Protein AF-A0A6A4IVX1-F1 (afdb_monomer_lite)

InterPro domains:
  IPR002049 Laminin-type EGF domain [PF00053] (118-158)
  IPR002049 Laminin-type EGF domain [PF00053] (163-203)
  IPR002049 Laminin-type EGF domain [PS01248] (136-165)
  IPR002049 Laminin-type EGF domain [PS50027] (118-162)
  IPR002049 Laminin-type EGF domain [PS50027] (163-207)
  IPR002049 Laminin-type EGF domain [SM00180] (118-160)
  IPR002049 Laminin-type EGF domain [SM00180] (163-205)
  IPR002049 Laminin-type EGF domain [cd00055] (118-159)
  IPR002049 Laminin-type EGF domain [cd00055] (163-203)
  IPR002172 Low-density lipoprotein (LDL) receptor class A repeat [PS50068] (228-271)
  IPR036055 LDL receptor-like superfamily [G3DSA:4.10.400.10] (234-273)
  IPR036055 LDL receptor-like superfamily [SSF57424] (237-270)
  IPR050440 Laminin/Netrin Extracellular Matrix [PTHR10574] (160-257)

Foldseek 3Di:
DVVVVVVVVVLVVVLPPDPDPPDDPDPVVNVVVVVVVVVVSVVVVVVVVVVVVVVVVVVVVVVVVVVVVVVVVVVVVVVVVVVVLQVVLQCVLVVDDDPDRDCPPPPPNPPSPPPLPAQADPLFAPHSDADPVNAGHGDPQFDDRRSQAGDFQFEDPPVGHGQLADPLFAPDSGADNVSAGHGDPQFDDSRSPGGDPQFDDPPVGHHDPPPPPPDDDDDDDDDDPVVVLVPCPPDFQWAFDPDDPGDTHTPVPLPPPDQPDPVSPRPDDDDDD

Structure (mmCIF, N/CA/C/O backbone):
data_AF-A0A6A4IVX1-F1
#
_entry.id   AF-A0A6A4IVX1-F1
#
loop_
_atom_site.group_PDB
_atom_site.id
_atom_site.type_symbol
_atom_site.label_atom_id
_atom_site.label_alt_id
_atom_site.label_comp_id
_atom_site.label_asym_id
_atom_site.label_entity_id
_atom_site.label_seq_id
_atom_site.pdbx_PDB_ins_code
_atom_site.Cartn_x
_atom_site.Cartn_y
_atom_site.Cartn_z
_atom_site.occupancy
_atom_site.B_iso_or_equiv
_atom_site.auth_seq_id
_atom_site.auth_comp_id
_atom_site.auth_asym_id
_atom_site.auth_atom_id
_atom_site.pdbx_PDB_model_num
ATOM 1 N N . MET A 1 1 ? -13.847 32.939 26.144 1.00 51.59 1 MET A N 1
ATOM 2 C CA . MET A 1 1 ? -13.829 34.319 26.689 1.00 51.59 1 MET A CA 1
ATOM 3 C C . MET A 1 1 ? -15.214 34.841 27.067 1.00 51.59 1 MET A C 1
ATOM 5 O O . MET A 1 1 ? -15.342 35.411 28.141 1.00 51.59 1 MET A O 1
ATOM 9 N N . THR A 1 2 ? -16.252 34.637 26.250 1.00 60.97 2 THR A N 1
ATOM 10 C CA . THR A 1 2 ? -17.624 35.120 26.524 1.00 60.97 2 THR A CA 1
ATOM 11 C C . THR A 1 2 ? -18.248 34.476 27.765 1.00 60.97 2 THR A C 1
ATOM 13 O O . THR A 1 2 ? -18.794 35.179 28.604 1.00 60.97 2 THR A O 1
ATOM 16 N N . PHE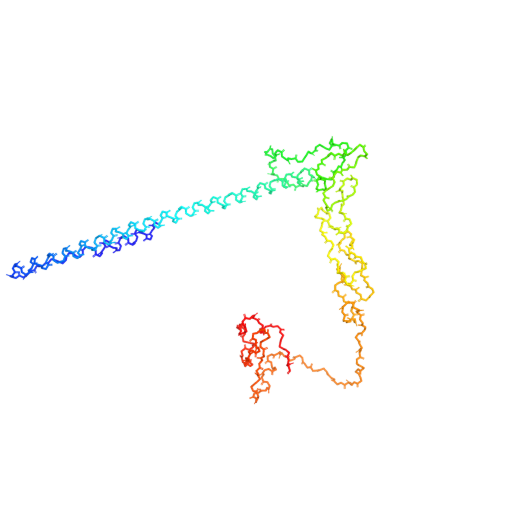 A 1 3 ? -18.055 33.165 27.940 1.00 55.78 3 PHE A N 1
ATOM 17 C CA . PHE A 1 3 ? -18.620 32.393 29.054 1.00 55.78 3 PHE A CA 1
ATOM 18 C C . PHE A 1 3 ? -18.075 32.815 30.429 1.00 55.78 3 PHE A C 1
ATOM 20 O O . PHE A 1 3 ? -18.836 32.950 31.379 1.00 55.78 3 PHE A O 1
ATOM 27 N N . LEU A 1 4 ? -16.768 33.098 30.527 1.00 55.75 4 LEU A N 1
ATOM 28 C CA . LEU A 1 4 ? -16.157 33.583 31.770 1.00 55.75 4 LEU A CA 1
ATOM 29 C C . LEU A 1 4 ? -16.623 34.989 32.127 1.00 55.75 4 LEU A C 1
ATOM 31 O O . LEU A 1 4 ? -16.898 35.228 33.295 1.00 55.75 4 LEU A O 1
ATOM 35 N N . ARG A 1 5 ? -16.748 35.892 31.142 1.00 61.34 5 ARG A N 1
ATOM 36 C CA . ARG A 1 5 ? -17.313 37.235 31.362 1.00 61.34 5 ARG A CA 1
ATOM 37 C C . ARG A 1 5 ? -18.759 37.158 31.844 1.00 61.34 5 ARG A C 1
ATOM 39 O O . ARG A 1 5 ? -19.137 37.905 32.736 1.00 61.34 5 ARG A O 1
ATOM 46 N N . GLN A 1 6 ? -19.537 36.228 31.292 1.00 65.88 6 GLN A N 1
ATOM 47 C CA . GLN A 1 6 ? -20.913 35.987 31.717 1.00 65.88 6 GLN A CA 1
ATOM 48 C C . GLN A 1 6 ? -20.958 35.456 33.156 1.00 65.88 6 GLN A C 1
ATOM 50 O O . GLN A 1 6 ? -21.636 36.044 33.991 1.00 65.88 6 GLN A O 1
ATOM 55 N N . ALA A 1 7 ? -20.150 34.443 33.481 1.00 57.44 7 ALA A N 1
ATOM 56 C CA . ALA A 1 7 ? -20.066 33.884 34.829 1.00 57.44 7 ALA A CA 1
ATOM 57 C C . ALA A 1 7 ? -19.583 34.907 35.876 1.00 57.44 7 ALA A C 1
ATOM 59 O O . ALA A 1 7 ? -20.185 35.007 36.939 1.00 57.44 7 ALA A O 1
ATOM 60 N N . THR A 1 8 ? -18.558 35.717 35.572 1.00 58.88 8 THR A N 1
ATOM 61 C CA . THR A 1 8 ? -18.104 36.795 36.479 1.00 58.88 8 THR A CA 1
ATOM 62 C C . THR A 1 8 ? -19.177 37.863 36.666 1.00 58.88 8 THR A C 1
ATOM 64 O O . THR A 1 8 ? -19.459 38.226 37.802 1.00 58.88 8 THR A O 1
ATOM 67 N N . SER A 1 9 ? -19.858 38.286 35.594 1.00 64.00 9 SER A N 1
ATOM 68 C CA . SER A 1 9 ? -20.948 39.268 35.697 1.00 64.00 9 SER A CA 1
ATOM 69 C C . SER A 1 9 ? -22.138 38.769 36.527 1.00 64.00 9 SER A C 1
ATOM 71 O O . SER A 1 9 ? -22.714 39.530 37.302 1.00 64.00 9 SER A O 1
ATOM 73 N N . SER A 1 10 ? -22.481 37.480 36.422 1.00 60.84 10 SER A N 1
ATOM 74 C CA . SER A 1 10 ? -23.541 36.868 37.228 1.00 60.84 10 SER A CA 1
ATOM 75 C C . SER A 1 10 ? -23.139 36.753 38.699 1.00 60.84 10 SER A C 1
ATOM 77 O O . SER A 1 10 ? -23.965 36.981 39.577 1.00 60.84 10 SER A O 1
ATOM 79 N N . ILE A 1 11 ? -21.868 36.465 38.986 1.00 59.94 11 ILE A N 1
ATOM 80 C CA . ILE A 1 11 ? -21.351 36.399 40.357 1.00 59.94 11 ILE A CA 1
ATOM 81 C C . ILE A 1 11 ? -21.283 37.796 41.002 1.00 59.94 11 ILE A C 1
ATOM 83 O O . ILE A 1 11 ? -21.653 37.946 42.164 1.00 59.94 11 ILE A O 1
ATOM 87 N N . ASP A 1 12 ? -20.883 38.836 40.268 1.00 58.69 12 ASP A N 1
ATOM 88 C CA . ASP A 1 12 ? -20.851 40.212 40.792 1.00 58.69 12 ASP A CA 1
ATOM 89 C C . ASP A 1 12 ? -22.256 40.760 41.105 1.00 58.69 12 ASP A C 1
ATOM 91 O O . ASP A 1 12 ? -22.428 41.541 42.046 1.00 58.69 12 ASP A O 1
ATOM 95 N N . SER A 1 13 ? -23.282 40.287 40.389 1.00 60.00 13 SER A N 1
ATOM 96 C CA . SER A 1 13 ? -24.683 40.635 40.664 1.00 60.00 13 SER A CA 1
ATOM 97 C C . SER A 1 13 ? -25.235 40.035 41.967 1.00 60.00 13 SER A C 1
ATOM 99 O O . SER A 1 13 ? -26.171 40.579 42.543 1.00 60.00 13 SER A O 1
ATOM 101 N N . LEU A 1 14 ? -24.635 38.948 42.468 1.00 54.88 14 LEU A N 1
ATOM 102 C CA . LEU A 1 14 ? -25.004 38.317 43.744 1.00 54.88 14 LEU A CA 1
ATOM 103 C C . LEU A 1 14 ? -24.322 38.983 44.954 1.00 54.88 14 LEU A C 1
ATOM 105 O O . LEU A 1 14 ? -24.792 38.844 46.077 1.00 54.88 14 LEU A O 1
ATOM 109 N N . SER A 1 15 ? -23.230 39.723 44.732 1.00 52.75 15 SER A N 1
ATOM 110 C CA . SER A 1 15 ? -22.451 40.407 45.778 1.00 52.75 15 SER A CA 1
ATOM 111 C C . SER A 1 15 ? -22.994 41.796 46.147 1.00 52.75 15 SER A C 1
ATOM 113 O O . SER A 1 15 ? -22.500 42.403 47.093 1.00 52.75 15 SER A O 1
ATOM 115 N N . SER A 1 16 ? -23.954 42.336 45.390 1.00 52.97 16 SER A N 1
ATOM 116 C CA . SER A 1 16 ? -24.406 43.736 45.496 1.00 52.97 16 SER A CA 1
ATOM 117 C C . SER A 1 16 ? -25.631 43.946 46.400 1.00 52.97 16 SER A C 1
ATOM 119 O O . SER A 1 16 ? -26.053 45.081 46.616 1.00 52.97 16 SER A O 1
ATOM 121 N N . THR A 1 17 ? -26.193 42.883 46.976 1.00 55.00 17 THR A N 1
ATOM 122 C CA . THR A 1 17 ? -27.243 42.968 48.003 1.00 55.00 17 THR A CA 1
ATOM 123 C C . THR A 1 17 ? -26.636 43.195 49.390 1.00 55.00 17 THR A C 1
ATOM 125 O O . THR A 1 17 ? -26.508 42.266 50.182 1.00 55.00 17 THR A O 1
ATOM 128 N N . GLU A 1 18 ? -26.269 44.440 49.707 1.00 55.78 18 GLU A N 1
ATOM 129 C CA . GLU A 1 18 ? -26.028 44.862 51.095 1.00 55.78 18 GLU A CA 1
ATOM 130 C C . GLU A 1 18 ? -27.369 44.876 51.858 1.00 55.78 18 GLU A C 1
ATOM 132 O O . GLU A 1 18 ? -28.154 45.817 51.729 1.00 55.78 18 GLU A O 1
ATOM 137 N N . LEU A 1 19 ? -27.661 43.854 52.670 1.00 55.22 19 LEU A N 1
ATOM 138 C CA . LEU A 1 19 ? -28.720 43.959 53.680 1.00 55.22 19 LEU A CA 1
ATOM 139 C C . LEU A 1 19 ? -28.198 44.822 54.836 1.00 55.22 19 LEU A C 1
ATOM 141 O O . LEU A 1 19 ? -27.401 44.364 55.649 1.00 55.22 19 LEU A O 1
ATOM 145 N N . ARG A 1 20 ? -28.641 46.081 54.908 1.00 56.16 20 ARG A N 1
ATOM 146 C CA . ARG A 1 20 ? -28.354 46.978 56.037 1.00 56.16 20 ARG A CA 1
ATOM 147 C C . ARG A 1 20 ? -29.477 46.898 57.068 1.00 56.16 20 ARG A C 1
ATOM 149 O O . ARG A 1 20 ? -30.651 47.004 56.714 1.00 56.16 20 ARG A O 1
ATOM 156 N N . CYS A 1 21 ? -29.126 46.772 58.344 1.00 58.12 21 CYS A N 1
ATOM 157 C CA . CYS A 1 21 ? -30.076 46.771 59.454 1.00 58.12 21 CYS A CA 1
ATOM 158 C C . CYS A 1 21 ? -30.640 48.178 59.713 1.00 58.12 21 CYS A C 1
ATOM 160 O O . CYS A 1 21 ? -30.261 48.861 60.661 1.00 58.12 21 CYS A O 1
ATOM 162 N N . THR A 1 22 ? -31.559 48.655 58.877 1.00 55.31 22 THR A N 1
ATOM 163 C CA . THR A 1 22 ? -32.255 49.922 59.133 1.00 55.31 22 THR A CA 1
ATOM 164 C C . THR A 1 22 ? -33.504 49.669 59.973 1.00 55.31 22 THR A C 1
ATOM 166 O O . THR A 1 22 ? -34.578 49.449 59.418 1.00 55.31 22 THR A O 1
ATOM 169 N N . GLY A 1 23 ? -33.369 49.695 61.306 1.00 58.19 23 GLY A N 1
ATOM 170 C CA . GLY A 1 23 ? -34.527 49.846 62.204 1.00 58.19 23 GLY A CA 1
ATOM 171 C C . GLY A 1 23 ? -34.527 49.134 63.566 1.00 58.19 23 GLY A C 1
ATOM 172 O O . GLY A 1 23 ? -35.548 49.205 64.244 1.00 58.19 23 GLY A O 1
ATOM 173 N N . LEU A 1 24 ? -33.454 48.466 64.003 1.00 53.94 24 LEU A N 1
ATOM 174 C CA . LEU A 1 24 ? -33.426 47.792 65.314 1.00 53.94 24 LEU A CA 1
ATOM 175 C C . LEU A 1 24 ? -32.916 48.735 66.421 1.00 53.94 24 LEU A C 1
ATOM 177 O O . LEU A 1 24 ? -31.871 49.362 66.277 1.00 53.94 24 LEU A O 1
ATOM 181 N N . GLN A 1 25 ? -33.674 48.851 67.518 1.00 55.03 25 GLN A N 1
ATOM 182 C CA . GLN A 1 25 ? -33.386 49.737 68.662 1.00 55.03 25 GLN A CA 1
ATOM 183 C C . GLN A 1 25 ? -32.344 49.179 69.649 1.00 55.03 25 GLN A C 1
ATOM 185 O O . GLN A 1 25 ? -32.017 49.867 70.614 1.00 55.03 25 GLN A O 1
ATOM 190 N N . ASP A 1 26 ? -31.806 47.982 69.406 1.00 54.81 26 ASP A N 1
ATOM 191 C CA . ASP A 1 26 ? -30.801 47.352 70.264 1.00 54.81 26 ASP A CA 1
ATOM 192 C C . ASP A 1 26 ? -29.469 47.210 69.511 1.00 54.81 26 ASP A C 1
ATOM 194 O O . ASP A 1 26 ? -29.322 46.438 68.559 1.00 54.81 26 ASP A O 1
ATOM 198 N N . THR A 1 27 ? -28.507 48.056 69.872 1.00 58.22 27 THR A N 1
ATOM 199 C CA . THR A 1 27 ? -27.291 48.300 69.083 1.00 58.22 27 THR A CA 1
ATOM 200 C C . THR A 1 27 ? -26.251 47.195 69.237 1.00 58.22 27 THR A C 1
ATOM 202 O O . THR A 1 27 ? -25.416 47.019 68.354 1.00 58.22 27 THR A O 1
ATOM 205 N N . THR A 1 28 ? -26.304 46.413 70.315 1.00 60.50 28 THR A N 1
ATOM 206 C CA . THR A 1 28 ? -25.353 45.327 70.585 1.00 60.50 28 THR A CA 1
ATOM 207 C C . THR A 1 28 ? -25.619 44.079 69.744 1.00 60.50 28 THR A C 1
ATOM 209 O O . THR A 1 28 ? -24.695 43.576 69.107 1.00 60.50 28 THR A O 1
ATOM 212 N N . GLU A 1 29 ? -26.871 43.632 69.643 1.00 57.97 29 GLU A N 1
ATOM 213 C CA . GLU A 1 29 ? -27.252 42.435 68.872 1.00 57.97 29 GLU A CA 1
ATOM 214 C C . GLU A 1 29 ? -27.064 42.655 67.359 1.00 57.97 29 GLU A C 1
ATOM 216 O O . GLU A 1 29 ? -26.578 41.789 66.631 1.00 57.97 29 GLU A O 1
ATOM 221 N N . CYS A 1 30 ? -27.318 43.882 66.896 1.00 59.41 30 CYS A N 1
ATOM 222 C CA . CYS A 1 30 ? -27.087 44.289 65.514 1.00 59.41 30 CYS A CA 1
ATOM 223 C C . CYS A 1 30 ? -25.596 44.241 65.123 1.00 59.41 30 CYS A C 1
ATOM 225 O O . CYS A 1 30 ? -25.259 43.812 64.021 1.00 59.41 30 CYS A O 1
ATOM 227 N N . THR A 1 31 ? -24.689 44.617 66.035 1.00 64.31 31 THR A N 1
ATOM 228 C CA . THR A 1 31 ? -23.238 44.582 65.769 1.00 64.31 31 THR A CA 1
ATOM 229 C C . THR A 1 31 ? -22.671 43.163 65.710 1.00 64.31 31 THR A C 1
ATOM 231 O O . THR A 1 31 ? -21.698 42.920 64.995 1.00 64.31 31 THR A O 1
ATOM 234 N N . GLU A 1 32 ? -23.254 42.209 66.442 1.00 64.44 32 GLU A N 1
ATOM 235 C CA . GLU A 1 32 ? -22.856 40.798 66.370 1.00 64.44 32 GLU A CA 1
ATOM 236 C C . GLU A 1 32 ? -23.341 40.143 65.073 1.00 64.44 32 GLU A C 1
ATOM 238 O O . GLU A 1 32 ? -22.569 39.430 64.429 1.00 64.44 32 GLU A O 1
ATOM 243 N N . ILE A 1 33 ? -24.561 40.461 64.627 1.00 63.09 33 ILE A N 1
ATOM 244 C CA . ILE A 1 33 ? -25.100 40.012 63.335 1.00 63.09 33 ILE A CA 1
ATOM 245 C C . ILE A 1 33 ? -24.278 40.582 62.169 1.00 63.09 33 ILE A C 1
ATOM 247 O O . ILE A 1 33 ? -23.900 39.834 61.271 1.00 63.09 33 ILE A O 1
ATOM 251 N N . GLU A 1 34 ? -23.920 41.870 62.194 1.00 62.84 34 GLU A N 1
ATOM 252 C CA . GLU A 1 34 ? -23.048 42.472 61.171 1.00 62.84 34 GLU A CA 1
ATOM 253 C C . GLU A 1 34 ? -21.655 41.827 61.139 1.00 62.84 34 GLU A C 1
ATOM 255 O O . GLU A 1 34 ? -21.100 41.610 60.061 1.00 62.84 34 GLU A O 1
ATOM 260 N N . LYS A 1 35 ? -21.095 41.456 62.298 1.00 66.62 35 LYS A N 1
ATOM 261 C CA . LYS A 1 35 ? -19.823 40.722 62.361 1.00 66.62 35 LYS A CA 1
ATOM 262 C C . LYS A 1 35 ? -19.937 39.323 61.759 1.00 66.62 35 LYS A C 1
ATOM 264 O O . LYS A 1 35 ? -19.067 38.948 60.974 1.00 66.62 35 LYS A O 1
ATOM 269 N N . LEU A 1 36 ? -20.994 38.576 62.079 1.00 61.81 36 LEU A N 1
ATOM 270 C CA . LEU A 1 36 ? -21.237 37.248 61.506 1.00 61.81 36 LEU A CA 1
ATOM 271 C C . LEU A 1 36 ? -21.435 37.322 59.983 1.00 61.81 36 LEU A C 1
ATOM 273 O O . LEU A 1 36 ? -20.771 36.589 59.250 1.00 61.81 36 LEU A O 1
ATOM 277 N N . LEU A 1 37 ? -22.237 38.278 59.504 1.00 61.75 37 LEU A N 1
ATOM 278 C CA . LEU A 1 37 ? -22.444 38.529 58.074 1.00 61.75 37 LEU A CA 1
ATOM 279 C C . LEU A 1 37 ? -21.147 38.956 57.371 1.00 61.75 37 LEU A C 1
ATOM 281 O O . LEU A 1 37 ? -20.842 38.464 56.287 1.00 61.75 37 LEU A O 1
ATOM 285 N N . SER A 1 38 ? -20.328 39.813 57.992 1.00 63.47 38 SER A N 1
ATOM 286 C CA . SER A 1 38 ? -19.024 40.205 57.433 1.00 63.47 38 SER A CA 1
ATOM 287 C C . SER A 1 38 ? -18.057 39.018 57.308 1.00 63.47 38 SER A C 1
ATOM 289 O O . SER A 1 38 ? -17.293 38.934 56.342 1.00 63.47 38 SER A O 1
ATOM 291 N N . GLY A 1 39 ? -18.124 38.061 58.241 1.00 65.19 39 GLY A N 1
ATOM 292 C CA . GLY A 1 39 ? -17.350 36.821 58.198 1.00 65.19 39 GLY A CA 1
ATOM 293 C C . GLY A 1 39 ? -17.767 35.913 57.040 1.00 65.19 39 GLY A C 1
ATOM 294 O O . GLY A 1 39 ? -16.910 35.450 56.287 1.00 65.19 39 GLY A O 1
ATOM 295 N N . GLU A 1 40 ? -19.072 35.718 56.838 1.00 67.38 40 GLU A N 1
ATOM 296 C CA . GLU A 1 40 ? -19.612 34.940 55.713 1.00 67.38 40 GLU A CA 1
ATOM 297 C C . GLU A 1 40 ? -19.288 35.574 54.354 1.00 67.38 40 GLU A C 1
ATOM 299 O O . GLU A 1 40 ? -18.872 34.873 53.428 1.00 67.38 40 GLU A O 1
ATOM 304 N N . VAL A 1 41 ? -19.382 36.904 54.246 1.00 74.38 41 VAL A N 1
ATOM 305 C CA . VAL A 1 41 ? -19.003 37.657 53.038 1.00 74.38 41 VAL A CA 1
ATOM 306 C C . VAL A 1 41 ? -17.512 37.489 52.725 1.00 74.38 41 VAL A C 1
ATOM 308 O O . VAL A 1 41 ? -17.137 37.284 51.570 1.00 74.38 41 VAL A O 1
ATOM 311 N N . THR A 1 42 ? -16.647 37.490 53.743 1.00 73.94 42 THR A N 1
ATOM 312 C CA . THR A 1 42 ? -15.200 37.283 53.559 1.00 73.94 42 THR A CA 1
ATOM 313 C C . THR A 1 42 ? -14.893 35.867 53.058 1.00 73.94 42 THR A C 1
ATOM 315 O O . THR A 1 42 ? -14.096 35.693 52.134 1.00 73.94 42 THR A O 1
ATOM 318 N N . ILE A 1 43 ? -15.565 34.850 53.608 1.00 77.31 43 ILE A N 1
ATOM 319 C CA . ILE A 1 43 ? -15.437 33.457 53.152 1.00 77.31 43 ILE A CA 1
ATOM 320 C C . ILE A 1 43 ? -15.929 33.318 51.706 1.00 77.31 43 ILE A C 1
ATOM 322 O O . ILE A 1 43 ? -15.259 32.689 50.887 1.00 77.31 43 ILE A O 1
ATOM 326 N N . TYR A 1 44 ? -17.057 33.944 51.366 1.00 74.06 44 TYR A N 1
ATOM 327 C CA . TYR A 1 44 ? -17.586 33.959 50.004 1.00 74.06 44 TYR A CA 1
ATOM 328 C C . TYR A 1 44 ? -16.597 34.584 49.010 1.00 74.06 44 TYR A C 1
ATOM 330 O O . TYR A 1 44 ? -16.321 33.993 47.963 1.00 74.06 44 TYR A O 1
ATOM 338 N N . HIS A 1 45 ? -16.008 35.737 49.343 1.00 74.25 45 HIS A N 1
ATOM 339 C CA . HIS A 1 45 ? -14.994 36.371 48.500 1.00 74.25 45 HIS A CA 1
ATOM 340 C C . HIS A 1 45 ? -13.745 35.499 48.335 1.00 74.25 45 HIS A C 1
ATOM 342 O O . HIS A 1 45 ? -13.261 35.358 47.213 1.00 74.25 45 HIS A O 1
ATOM 348 N N . GLN A 1 46 ? -13.282 34.837 49.398 1.00 79.88 46 GLN A N 1
ATOM 349 C CA . GLN A 1 46 ? -12.139 33.925 49.321 1.00 79.88 46 GLN A CA 1
ATOM 350 C C . GLN A 1 46 ? -12.425 32.706 48.430 1.00 79.88 46 GLN A C 1
ATOM 352 O O . GLN A 1 46 ? -11.591 32.324 47.608 1.00 79.88 46 GLN A O 1
ATOM 357 N N . ILE A 1 47 ? -13.610 32.095 48.559 1.00 78.25 47 ILE A N 1
ATOM 358 C CA . ILE A 1 47 ? -14.038 30.976 47.705 1.00 78.25 47 ILE A CA 1
ATOM 359 C C . ILE A 1 47 ? -14.129 31.435 46.246 1.00 78.25 47 ILE A C 1
ATOM 361 O O . ILE A 1 47 ? -13.667 30.728 45.349 1.00 78.25 47 ILE A O 1
ATOM 365 N N . ARG A 1 48 ? -14.670 32.635 46.003 1.00 77.00 48 ARG A N 1
ATOM 366 C CA . ARG A 1 48 ? -14.774 33.235 44.669 1.00 77.00 48 ARG A CA 1
ATOM 367 C C . ARG A 1 48 ? -13.404 33.445 44.030 1.00 77.00 48 ARG A C 1
ATOM 369 O O . ARG A 1 48 ? -13.215 33.055 42.882 1.00 77.00 48 ARG A O 1
ATOM 376 N N . GLU A 1 49 ? -12.457 34.040 44.749 1.00 80.69 49 GLU A N 1
ATOM 377 C CA . GLU A 1 49 ? -11.099 34.267 44.242 1.00 80.69 49 GLU A CA 1
ATOM 378 C C . GLU A 1 49 ? -10.385 32.950 43.935 1.00 80.69 49 GLU A C 1
ATOM 380 O O . GLU A 1 49 ? -9.848 32.787 42.839 1.00 80.69 49 GLU A O 1
ATOM 385 N N . ASN A 1 50 ? -10.464 31.974 44.844 1.00 79.75 50 ASN A N 1
ATOM 386 C CA . ASN A 1 50 ? -9.880 30.650 44.635 1.00 79.75 50 ASN A CA 1
ATOM 387 C C . ASN A 1 50 ? -10.483 29.951 43.404 1.00 79.75 50 ASN A C 1
ATOM 389 O O . ASN A 1 50 ? -9.756 29.385 42.589 1.00 79.75 50 ASN A O 1
ATOM 393 N N . PHE A 1 51 ? -11.804 30.032 43.221 1.00 82.75 51 PHE A N 1
ATOM 394 C CA . PHE A 1 51 ? -12.483 29.450 42.064 1.00 82.75 51 PHE A CA 1
ATOM 395 C C . PHE A 1 51 ? -12.102 30.148 40.751 1.00 82.75 51 PHE A C 1
ATOM 397 O O . PHE A 1 51 ? -11.853 29.484 39.746 1.00 82.75 51 PHE A O 1
ATOM 404 N N . ILE A 1 52 ? -11.999 31.482 40.750 1.00 83.12 52 ILE A N 1
AT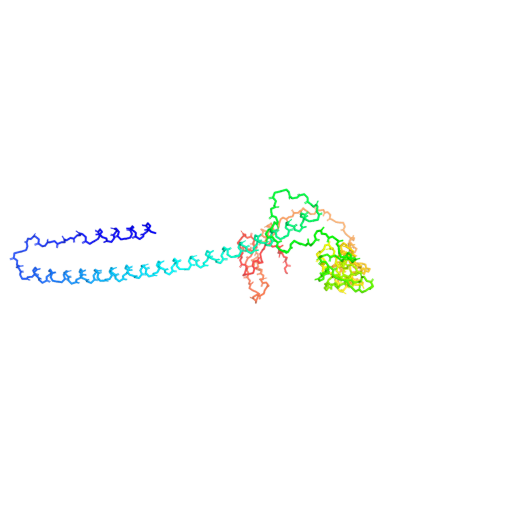OM 405 C CA . ILE A 1 52 ? -11.547 32.252 39.582 1.00 83.12 52 ILE A CA 1
ATOM 406 C C . ILE A 1 52 ? -10.112 31.866 39.201 1.00 83.12 52 ILE A C 1
ATOM 408 O O . ILE A 1 52 ? -9.832 31.664 38.018 1.00 83.12 52 ILE A O 1
ATOM 412 N N . LEU A 1 53 ? -9.213 31.723 40.178 1.00 81.12 53 LEU A N 1
ATOM 413 C CA . LEU A 1 53 ? -7.832 31.302 39.936 1.00 81.12 53 LEU A CA 1
ATOM 414 C C . LEU A 1 53 ? -7.761 29.895 39.328 1.00 81.12 53 LEU A C 1
ATOM 416 O O . LEU A 1 53 ? -7.033 29.690 38.353 1.00 81.12 53 LEU A O 1
ATOM 420 N N . GLU A 1 54 ? -8.562 28.951 39.825 1.00 90.12 54 GLU A N 1
ATOM 421 C CA . GLU A 1 54 ? -8.653 27.608 39.241 1.00 90.12 54 GLU A CA 1
ATOM 422 C C . GLU A 1 54 ? -9.214 27.630 37.812 1.00 90.12 54 GLU A C 1
ATOM 424 O O . GLU A 1 54 ? -8.683 26.958 36.926 1.00 90.12 54 GLU A O 1
ATOM 429 N N . LEU A 1 55 ? -10.220 28.462 37.527 1.00 82.00 55 LEU A N 1
ATOM 430 C CA . LEU A 1 55 ? -10.740 28.623 36.165 1.00 82.00 55 LEU A CA 1
ATOM 431 C C . LEU A 1 55 ? -9.696 29.206 35.204 1.00 82.00 55 LEU A C 1
ATOM 433 O O . LEU A 1 55 ? -9.586 28.746 34.064 1.00 82.00 55 LEU A O 1
ATOM 437 N N . ILE A 1 56 ? -8.902 30.184 35.647 1.00 87.81 56 ILE A N 1
ATOM 438 C CA . ILE A 1 56 ? -7.795 30.741 34.856 1.00 87.81 56 ILE A CA 1
ATOM 439 C C . ILE A 1 56 ? -6.736 29.662 34.589 1.00 87.81 56 ILE A C 1
ATOM 441 O O . ILE A 1 56 ? -6.273 29.521 33.453 1.00 87.81 56 ILE A O 1
ATOM 445 N N . ASN A 1 57 ? -6.388 28.863 35.601 1.00 87.69 57 ASN A N 1
ATOM 446 C CA . ASN A 1 57 ? -5.444 27.751 35.485 1.00 87.69 57 ASN A CA 1
ATOM 447 C C . ASN A 1 57 ? -5.929 26.691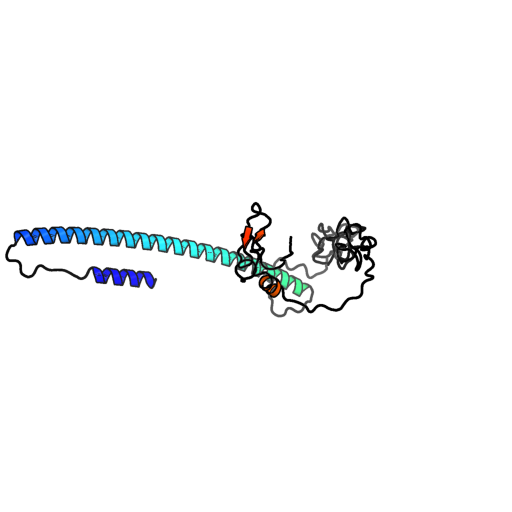 34.480 1.00 87.69 57 ASN A C 1
ATOM 449 O O . ASN A 1 57 ? -5.185 26.284 33.584 1.00 87.69 57 ASN A O 1
ATOM 453 N N . ILE A 1 58 ? -7.199 26.287 34.571 1.00 87.19 58 ILE A N 1
ATOM 454 C CA . ILE A 1 58 ? -7.828 25.357 33.624 1.00 87.19 58 ILE A CA 1
ATOM 455 C C . ILE A 1 58 ? -7.813 25.943 32.209 1.00 87.19 58 ILE A C 1
ATOM 457 O O . ILE A 1 58 ? -7.419 25.256 31.265 1.00 87.19 58 ILE A O 1
ATOM 461 N N . GLN A 1 59 ? -8.171 27.218 32.042 1.00 86.00 59 GLN A N 1
ATOM 462 C CA . GLN A 1 59 ? -8.188 27.851 30.724 1.00 86.00 59 GLN A CA 1
ATOM 463 C C . GLN A 1 59 ? -6.786 27.937 30.102 1.00 86.00 59 GLN A C 1
ATOM 465 O O . GLN A 1 59 ? -6.635 27.676 28.908 1.00 86.00 59 GLN A O 1
ATOM 470 N N . SER A 1 60 ? -5.756 28.226 30.901 1.00 91.31 60 SER A N 1
ATOM 471 C CA . SER A 1 60 ? -4.355 28.203 30.461 1.00 91.31 60 SER A CA 1
ATOM 472 C C . SER A 1 60 ? -3.933 26.809 29.976 1.00 91.31 60 SER A C 1
ATOM 474 O O . SER A 1 60 ? -3.342 26.661 28.901 1.00 91.31 60 SER A O 1
ATOM 476 N N . LYS A 1 61 ? -4.320 25.753 30.706 1.00 94.44 61 LYS A N 1
ATOM 477 C CA . LYS A 1 61 ? -4.072 24.361 30.295 1.00 94.44 61 LYS A CA 1
ATOM 478 C C . LYS A 1 61 ? -4.782 24.017 28.984 1.00 94.44 61 LYS A C 1
ATOM 480 O O . LYS A 1 61 ? -4.152 23.441 28.098 1.00 94.44 61 LYS A O 1
ATOM 485 N N . ILE A 1 62 ? -6.048 24.411 28.824 1.00 90.88 62 ILE A N 1
ATOM 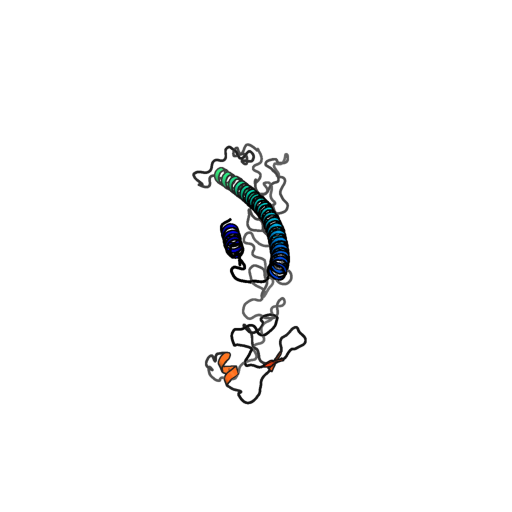486 C CA . ILE A 1 62 ? -6.812 24.215 27.579 1.00 90.88 62 ILE A CA 1
ATOM 487 C C . ILE A 1 62 ? -6.115 24.909 26.403 1.00 90.88 62 ILE A C 1
ATOM 489 O O . ILE A 1 62 ? -5.920 24.293 25.357 1.00 90.88 62 ILE A O 1
ATOM 493 N N . GLN A 1 63 ? -5.683 26.162 26.577 1.00 91.56 63 GLN A N 1
ATOM 494 C CA . GLN A 1 63 ? -4.963 26.906 25.538 1.00 91.56 63 GLN A CA 1
ATOM 495 C C . GLN A 1 63 ? -3.638 26.231 25.161 1.00 91.56 63 GLN A C 1
ATOM 497 O O . GLN A 1 63 ? -3.322 26.108 23.976 1.00 91.56 63 GLN A O 1
ATOM 502 N N . SER A 1 64 ? -2.888 25.730 26.147 1.00 92.69 64 SER A N 1
ATOM 503 C CA . SER A 1 64 ? -1.652 24.982 25.904 1.00 92.69 64 SER A CA 1
ATOM 504 C C . SER A 1 64 ? -1.904 23.721 25.074 1.00 92.69 64 SER A C 1
ATOM 506 O O . SER A 1 64 ? -1.213 23.493 24.078 1.00 92.69 64 SER A O 1
ATOM 508 N N . VAL A 1 65 ? -2.919 22.929 25.430 1.00 92.81 65 VAL A N 1
ATOM 509 C CA . VAL A 1 65 ? -3.283 21.711 24.692 1.00 92.81 65 VAL A CA 1
ATOM 510 C C . VAL A 1 65 ? -3.752 22.045 23.276 1.00 92.81 65 VAL A C 1
ATOM 512 O O . VAL A 1 65 ? -3.250 21.437 22.335 1.00 92.81 65 VAL A O 1
ATOM 515 N N . SER A 1 66 ? -4.620 23.049 23.106 1.00 91.06 66 SER A N 1
ATOM 516 C CA . SER A 1 66 ? -5.067 23.514 21.784 1.00 91.06 66 SER A CA 1
ATOM 517 C C . SER A 1 66 ? -3.876 23.850 20.888 1.00 91.06 66 SER A C 1
ATOM 519 O O . SER A 1 66 ? -3.760 23.314 19.793 1.00 91.06 66 SER A O 1
ATOM 521 N N . SER A 1 67 ? -2.914 24.626 21.401 1.00 92.06 67 SER A N 1
ATOM 522 C CA . SER A 1 67 ? -1.727 25.012 20.630 1.00 92.06 67 SER A CA 1
ATOM 523 C C . SER A 1 67 ? -0.856 23.821 20.209 1.00 92.06 67 SER A C 1
ATOM 525 O O . SER A 1 67 ? -0.250 23.838 19.139 1.00 92.06 67 SER A O 1
ATOM 527 N N . LYS A 1 68 ? -0.781 22.768 21.035 1.00 92.94 68 LYS A N 1
ATOM 528 C CA . LYS A 1 68 ? -0.053 21.536 20.697 1.00 92.94 68 LYS A CA 1
ATOM 529 C C . LYS A 1 68 ? -0.781 20.745 19.614 1.00 92.94 68 LYS A C 1
ATOM 531 O O . LYS A 1 68 ? -0.127 20.244 18.705 1.00 92.94 68 LYS A O 1
ATOM 536 N N . VAL A 1 69 ? -2.110 20.660 19.691 1.00 91.38 69 VAL A N 1
ATOM 537 C CA . VAL A 1 69 ? -2.942 20.015 18.666 1.00 91.38 69 VAL A CA 1
ATOM 538 C C . VAL A 1 69 ? -2.799 20.735 17.328 1.00 91.38 69 VAL A C 1
ATOM 540 O O . VAL A 1 69 ? -2.600 20.076 16.311 1.00 91.38 69 VAL A O 1
ATOM 543 N N . ASP A 1 70 ? -2.822 22.066 17.325 1.00 90.50 70 ASP A N 1
ATOM 544 C CA . ASP A 1 70 ? -2.666 22.856 16.102 1.00 90.50 70 ASP A CA 1
ATOM 545 C C . ASP A 1 70 ? -1.286 22.645 15.467 1.00 90.50 70 ASP A C 1
ATOM 547 O O . ASP A 1 70 ? -1.189 22.431 14.261 1.00 90.50 70 ASP A O 1
ATOM 551 N N . LYS A 1 71 ? -0.218 22.582 16.275 1.00 88.19 71 LYS A N 1
ATOM 552 C CA . LYS A 1 71 ? 1.135 22.252 15.790 1.00 88.19 71 LYS A CA 1
ATOM 553 C C . LYS A 1 71 ? 1.228 20.849 15.190 1.00 88.19 71 LYS A C 1
ATOM 555 O O . LYS A 1 71 ? 1.863 20.676 14.154 1.00 88.19 71 LYS A O 1
ATOM 560 N N . LEU A 1 72 ? 0.599 19.852 15.817 1.00 81.81 72 LEU A N 1
ATOM 561 C CA . LEU A 1 72 ? 0.571 18.480 15.296 1.00 81.81 72 LEU A CA 1
ATOM 562 C C . LEU A 1 72 ? -0.201 18.392 13.974 1.00 81.81 72 LEU A C 1
ATOM 564 O O . LEU A 1 72 ? 0.265 17.752 13.030 1.00 81.81 72 LEU A O 1
ATOM 568 N N . LYS A 1 73 ? -1.353 19.067 13.886 1.00 85.31 73 LYS A N 1
ATOM 569 C CA . LYS A 1 73 ? -2.136 19.162 12.647 1.00 85.31 73 LYS A CA 1
ATOM 570 C C . LYS A 1 73 ? -1.329 19.826 11.539 1.00 85.31 73 LYS A C 1
ATOM 572 O O . LYS A 1 73 ? -1.233 19.268 10.451 1.00 85.31 73 LYS A O 1
ATOM 577 N N . GLN A 1 74 ? -0.706 20.963 11.836 1.00 85.62 74 GLN A N 1
ATOM 578 C CA . GLN A 1 74 ? 0.070 21.725 10.866 1.00 85.62 74 GLN A CA 1
ATOM 579 C C . GLN A 1 74 ? 1.263 20.921 10.331 1.00 85.62 74 GLN A C 1
ATOM 581 O O . GLN A 1 74 ? 1.403 20.795 9.120 1.00 85.62 74 GLN A O 1
ATOM 586 N N . GLY A 1 75 ? 2.050 20.280 11.204 1.00 81.62 75 GLY A N 1
ATOM 587 C CA . GLY A 1 75 ? 3.181 19.451 10.767 1.00 81.62 75 GLY A CA 1
ATOM 588 C C . GLY A 1 75 ? 2.760 18.238 9.925 1.00 81.62 75 GLY A C 1
ATOM 589 O O . GLY A 1 75 ? 3.451 17.862 8.979 1.00 81.62 75 GLY A O 1
ATOM 590 N N . THR A 1 76 ? 1.595 17.648 10.217 1.00 83.19 76 THR A N 1
ATOM 591 C CA . THR A 1 76 ? 1.048 16.537 9.419 1.00 83.19 76 THR A CA 1
ATOM 592 C C . THR A 1 76 ? 0.606 17.014 8.034 1.00 83.19 76 THR A C 1
ATOM 594 O O . THR A 1 76 ? 0.949 16.390 7.032 1.00 83.19 76 THR A O 1
ATOM 597 N N . ILE A 1 77 ? -0.111 18.141 7.966 1.00 83.50 77 ILE A N 1
ATOM 598 C CA . ILE A 1 77 ? -0.570 18.748 6.708 1.00 83.50 77 ILE A CA 1
ATOM 599 C C . ILE A 1 77 ? 0.621 19.162 5.841 1.00 83.50 77 ILE A C 1
ATOM 601 O O . ILE A 1 77 ? 0.630 18.886 4.646 1.00 83.50 77 ILE A O 1
ATOM 605 N N . GLU A 1 78 ? 1.649 19.769 6.431 1.00 79.69 78 GLU A N 1
ATOM 606 C CA . GLU A 1 78 ? 2.878 20.140 5.725 1.00 79.69 78 GLU A CA 1
ATOM 607 C C . GLU A 1 78 ? 3.590 18.915 5.138 1.00 79.69 78 GLU A C 1
ATOM 609 O O . GLU A 1 78 ? 4.001 18.947 3.979 1.00 79.69 78 GLU A O 1
ATOM 614 N N . SER A 1 79 ? 3.673 17.811 5.888 1.00 76.50 79 SER A N 1
ATOM 615 C CA . SER A 1 79 ? 4.262 16.554 5.405 1.00 76.50 79 SER A CA 1
ATOM 616 C C . SER A 1 79 ? 3.478 15.949 4.232 1.00 76.50 79 SER A C 1
ATOM 618 O O . SER A 1 79 ? 4.067 15.525 3.232 1.00 76.50 79 SER A O 1
ATOM 620 N N . ILE A 1 80 ? 2.144 15.950 4.317 1.00 77.81 80 ILE A N 1
ATOM 621 C CA . ILE A 1 80 ? 1.266 15.469 3.241 1.00 77.81 80 ILE A CA 1
ATOM 622 C C . ILE A 1 80 ? 1.407 16.359 2.004 1.00 77.81 80 ILE A C 1
ATOM 624 O O . ILE A 1 80 ? 1.639 15.851 0.911 1.00 77.81 80 ILE A O 1
ATOM 628 N N . ASN A 1 81 ? 1.338 17.681 2.171 1.00 80.19 81 ASN A N 1
ATOM 629 C CA . ASN A 1 81 ? 1.473 18.636 1.073 1.00 80.19 81 ASN A CA 1
ATOM 630 C C . ASN A 1 81 ? 2.846 18.537 0.398 1.00 80.19 81 ASN A C 1
ATOM 632 O O . ASN A 1 81 ? 2.927 18.621 -0.826 1.00 80.19 81 ASN A O 1
ATOM 636 N N . ARG A 1 82 ? 3.915 18.298 1.171 1.00 79.88 82 ARG A N 1
ATOM 637 C CA . ARG A 1 82 ? 5.248 18.015 0.625 1.00 79.88 82 ARG A CA 1
ATOM 638 C C . ARG A 1 82 ? 5.243 16.749 -0.232 1.00 79.88 82 ARG A C 1
ATOM 640 O O . ARG A 1 82 ? 5.720 16.794 -1.359 1.00 79.88 82 ARG A O 1
ATOM 647 N N . SER A 1 83 ? 4.644 15.667 0.262 1.00 79.38 83 SER A N 1
ATOM 648 C CA . SER A 1 83 ? 4.561 14.389 -0.464 1.00 79.38 83 SER A CA 1
ATOM 649 C C . SER A 1 83 ? 3.739 14.514 -1.757 1.00 79.38 83 SER A C 1
ATOM 651 O O . SER A 1 83 ? 4.133 14.005 -2.803 1.00 79.38 83 SER A O 1
ATOM 653 N N . ILE A 1 84 ? 2.620 15.250 -1.715 1.00 83.50 84 ILE A N 1
ATOM 654 C CA . ILE A 1 84 ? 1.803 15.562 -2.898 1.00 83.50 84 ILE A CA 1
ATOM 655 C C . ILE A 1 84 ? 2.620 16.377 -3.903 1.00 83.50 84 ILE A C 1
ATOM 657 O O . ILE A 1 84 ? 2.609 16.056 -5.090 1.00 83.50 84 ILE A O 1
ATOM 661 N N . LYS A 1 85 ? 3.352 17.404 -3.453 1.00 81.00 85 LYS A N 1
ATOM 662 C CA . LYS A 1 85 ? 4.212 18.219 -4.320 1.00 81.00 85 LYS A CA 1
ATOM 663 C C . LYS A 1 85 ? 5.297 17.370 -4.990 1.00 81.00 85 LYS A C 1
ATOM 665 O O . LYS A 1 85 ? 5.466 17.475 -6.199 1.00 81.00 85 LYS A O 1
ATOM 670 N N . GLU A 1 86 ? 5.972 16.496 -4.244 1.00 77.38 86 GLU A N 1
ATOM 671 C CA . GLU A 1 86 ? 6.984 15.568 -4.775 1.00 77.38 86 GLU A CA 1
ATOM 672 C C . GLU A 1 86 ? 6.403 14.643 -5.856 1.00 77.38 86 GLU A C 1
ATOM 674 O O . GLU A 1 86 ? 6.947 14.561 -6.959 1.00 77.38 86 GLU A O 1
ATOM 679 N N . TYR A 1 87 ? 5.257 14.011 -5.584 1.00 79.88 87 TYR A N 1
ATOM 680 C CA . TYR A 1 87 ? 4.587 13.129 -6.544 1.00 79.88 87 TYR A CA 1
ATOM 681 C C . TYR A 1 87 ? 4.107 13.882 -7.791 1.00 79.88 87 TYR A C 1
ATOM 683 O O . TYR A 1 87 ? 4.292 13.430 -8.918 1.00 79.88 87 TYR A O 1
ATOM 691 N N . THR A 1 88 ? 3.538 15.073 -7.604 1.00 78.25 88 THR A N 1
ATOM 692 C CA . THR A 1 88 ? 3.017 15.889 -8.707 1.00 78.25 88 THR A CA 1
ATOM 693 C C . THR A 1 88 ? 4.144 16.409 -9.601 1.00 78.25 88 THR A C 1
ATOM 695 O O . THR A 1 88 ? 4.021 16.400 -10.825 1.00 78.25 88 THR A O 1
ATOM 698 N N . CYS A 1 89 ? 5.277 16.794 -9.010 1.00 77.00 89 CYS A N 1
ATOM 699 C CA . CYS A 1 89 ? 6.485 17.141 -9.751 1.00 77.00 89 CYS A CA 1
ATOM 700 C C . CYS A 1 89 ? 7.067 15.942 -10.512 1.00 77.00 89 CYS A C 1
ATOM 702 O O . CYS A 1 89 ? 7.486 16.109 -11.653 1.00 77.00 89 CYS A O 1
ATOM 704 N N . CYS A 1 90 ? 7.019 14.733 -9.941 1.00 75.44 90 CYS A N 1
ATOM 705 C CA . CYS A 1 90 ? 7.389 13.502 -10.644 1.00 75.44 90 CYS A CA 1
ATOM 706 C C . CYS A 1 90 ? 6.489 13.238 -11.867 1.00 75.44 90 CYS A C 1
ATOM 708 O O . CYS A 1 90 ? 6.992 12.964 -12.953 1.00 75.44 90 CYS A O 1
ATOM 710 N N . LEU A 1 91 ? 5.168 13.394 -11.742 1.00 76.94 91 LEU A N 1
ATOM 711 C CA . LEU A 1 91 ? 4.246 13.244 -12.877 1.00 76.94 91 LEU A CA 1
ATOM 712 C C . LEU A 1 91 ? 4.504 14.275 -13.987 1.00 76.94 91 LEU A C 1
ATOM 714 O O . LEU A 1 91 ? 4.473 13.923 -15.167 1.00 76.94 91 LEU A O 1
ATOM 718 N N . LYS A 1 92 ? 4.817 15.524 -13.619 1.00 73.62 92 LYS A N 1
ATOM 719 C CA . LYS A 1 92 ? 5.214 16.573 -14.570 1.00 73.62 92 LYS A CA 1
ATOM 720 C C . LYS A 1 92 ? 6.493 16.195 -15.329 1.00 73.62 92 LYS A C 1
ATOM 722 O O . LYS A 1 92 ? 6.552 16.372 -16.543 1.00 73.62 92 LYS A O 1
ATOM 727 N N . SER A 1 93 ? 7.481 15.615 -14.642 1.00 68.12 93 SER A N 1
ATOM 728 C CA . SER A 1 93 ? 8.707 15.066 -15.248 1.00 68.12 93 SER A CA 1
ATOM 729 C C . SER A 1 93 ? 8.444 13.930 -16.245 1.00 68.12 93 SER A C 1
ATOM 731 O O . SER A 1 93 ? 9.226 13.738 -17.170 1.00 68.12 93 SER A O 1
ATOM 733 N N . LEU A 1 94 ? 7.334 13.204 -16.094 1.00 74.56 94 LEU A N 1
ATOM 734 C CA . LEU A 1 94 ? 6.887 12.140 -17.000 1.00 74.56 94 LEU A CA 1
ATOM 735 C C . LEU A 1 94 ? 5.987 12.651 -18.146 1.00 74.56 94 LEU A C 1
ATOM 737 O O . LEU A 1 94 ? 5.370 11.853 -18.848 1.00 74.56 94 LEU A O 1
ATOM 741 N N . ASN A 1 95 ? 5.913 13.972 -18.351 1.00 69.62 95 ASN A N 1
ATOM 742 C CA . ASN A 1 95 ? 5.117 14.631 -19.392 1.00 69.62 95 ASN A CA 1
ATOM 743 C C . ASN A 1 95 ? 3.593 14.401 -19.272 1.00 69.62 95 ASN A C 1
ATOM 745 O O . ASN A 1 95 ? 2.860 14.524 -20.257 1.00 69.62 95 ASN A O 1
ATOM 749 N N . PHE A 1 96 ? 3.096 14.091 -18.068 1.00 71.38 96 PHE A N 1
ATOM 750 C CA . PHE A 1 96 ? 1.665 14.160 -17.773 1.00 71.38 96 PHE A CA 1
ATOM 751 C C . PHE A 1 96 ? 1.260 15.625 -17.545 1.00 71.38 96 PHE A C 1
ATOM 753 O O . PHE A 1 96 ? 1.914 16.349 -16.793 1.00 71.38 96 PHE A O 1
ATOM 760 N N . ALA A 1 97 ? 0.185 16.070 -18.202 1.00 55.38 97 ALA A N 1
ATOM 761 C CA . ALA A 1 97 ? -0.273 17.459 -18.178 1.00 55.38 97 ALA A CA 1
ATOM 762 C C . ALA A 1 97 ? -0.854 17.843 -16.806 1.00 55.38 97 ALA A C 1
ATOM 764 O O . ALA A 1 97 ? -2.033 17.622 -16.526 1.00 55.38 97 ALA A O 1
ATOM 765 N N . ILE A 1 98 ? -0.008 18.416 -15.950 1.00 66.62 98 ILE A N 1
ATOM 766 C CA . ILE A 1 98 ? -0.406 19.078 -14.707 1.00 66.62 98 ILE A CA 1
ATOM 767 C C . ILE A 1 98 ? 0.104 20.514 -14.793 1.00 66.62 98 ILE A C 1
ATOM 769 O O . ILE A 1 98 ? 1.240 20.819 -14.418 1.00 66.62 98 ILE A O 1
ATOM 773 N N . ASP A 1 99 ? -0.726 21.382 -15.362 1.00 62.22 99 ASP A N 1
ATOM 774 C CA . ASP A 1 99 ? -0.414 22.800 -15.491 1.00 62.22 99 ASP A CA 1
ATOM 775 C C . ASP A 1 99 ? -0.539 23.488 -14.114 1.00 62.22 99 ASP A C 1
ATOM 777 O O . ASP A 1 99 ? -1.429 23.169 -13.327 1.00 62.22 99 ASP A O 1
ATOM 781 N N . ASP A 1 100 ? 0.399 24.398 -13.821 1.00 67.25 100 ASP A N 1
ATOM 782 C CA . ASP A 1 100 ? 0.499 25.281 -12.636 1.00 67.25 100 ASP A CA 1
ATOM 783 C C . ASP A 1 100 ? 1.232 24.819 -11.352 1.00 67.25 100 ASP A C 1
ATOM 785 O O . ASP A 1 100 ? 1.223 25.559 -10.366 1.00 67.25 100 ASP A O 1
ATOM 789 N N . ILE A 1 101 ? 1.972 23.697 -11.328 1.00 74.00 101 ILE A N 1
ATOM 790 C CA . ILE A 1 101 ? 2.837 23.370 -10.165 1.00 74.00 101 ILE A CA 1
ATOM 791 C C . ILE A 1 101 ? 4.307 23.809 -10.341 1.00 74.00 101 ILE A C 1
ATOM 793 O O . ILE A 1 101 ? 4.970 23.458 -11.327 1.00 74.00 101 ILE A O 1
ATOM 797 N N . ASP A 1 102 ? 4.815 24.578 -9.366 1.00 75.06 102 ASP A N 1
ATOM 798 C CA . ASP A 1 102 ? 6.215 25.020 -9.259 1.00 75.06 102 ASP A CA 1
ATOM 799 C C . ASP A 1 102 ? 7.070 23.979 -8.515 1.00 75.06 102 ASP A C 1
ATOM 801 O O . ASP A 1 102 ? 6.909 23.741 -7.311 1.00 75.06 102 ASP A O 1
ATOM 805 N N . CYS A 1 103 ? 8.000 23.371 -9.250 1.00 75.19 103 CYS A N 1
ATOM 806 C CA . CYS A 1 103 ? 8.883 22.305 -8.780 1.00 75.19 103 CYS A CA 1
ATOM 807 C C . CYS A 1 103 ? 10.300 22.782 -8.436 1.00 75.19 103 CYS A C 1
ATOM 809 O O . CYS A 1 103 ? 11.131 21.956 -8.071 1.00 75.19 103 CYS A O 1
ATOM 811 N N . ASN A 1 104 ? 10.584 24.087 -8.511 1.00 71.75 104 ASN A N 1
ATOM 812 C CA . ASN A 1 104 ? 11.944 24.623 -8.361 1.00 71.75 104 ASN A CA 1
ATOM 813 C C . ASN A 1 104 ? 12.568 24.386 -6.970 1.00 71.75 104 ASN A C 1
ATOM 815 O O . ASN A 1 104 ? 13.787 24.365 -6.840 1.00 71.75 104 ASN A O 1
ATOM 819 N N . ASP A 1 105 ? 11.744 24.198 -5.937 1.00 70.06 105 ASP A N 1
ATOM 820 C CA . ASP A 1 105 ? 12.170 23.973 -4.542 1.00 70.06 105 ASP A CA 1
ATOM 821 C C . ASP A 1 105 ? 12.214 22.478 -4.151 1.00 70.06 105 ASP A C 1
ATOM 823 O O . ASP A 1 105 ? 12.469 22.116 -3.005 1.00 70.06 105 ASP A O 1
ATOM 827 N N . VAL A 1 106 ? 11.939 21.571 -5.095 1.00 66.88 106 VAL A N 1
ATOM 828 C CA . VAL A 1 106 ? 12.066 20.126 -4.874 1.00 66.88 106 VAL A CA 1
ATOM 829 C C . VAL A 1 106 ? 13.457 19.707 -5.356 1.00 66.88 106 VAL A C 1
ATOM 831 O O . VAL A 1 106 ? 13.691 19.492 -6.536 1.00 66.88 106 VAL A O 1
ATOM 834 N N . THR A 1 107 ? 14.417 19.571 -4.441 1.00 57.47 107 THR A N 1
ATOM 835 C CA . THR A 1 107 ? 15.793 19.123 -4.761 1.00 57.47 107 THR A CA 1
ATOM 836 C C . THR A 1 107 ? 15.886 17.636 -5.132 1.00 57.47 107 THR A C 1
ATOM 838 O O . THR A 1 107 ? 16.945 17.158 -5.527 1.00 57.47 107 THR A O 1
ATOM 841 N N . SER A 1 108 ? 14.763 16.920 -5.029 1.00 51.31 108 SER A N 1
ATOM 842 C CA . SER A 1 108 ? 14.546 15.529 -5.435 1.00 51.31 108 SER A CA 1
ATOM 843 C C . SER A 1 108 ? 13.678 15.438 -6.700 1.00 51.31 108 SER A C 1
ATOM 845 O O . SER A 1 108 ? 12.918 14.481 -6.870 1.00 51.31 108 SER A O 1
ATOM 847 N N . VAL A 1 109 ? 13.719 16.436 -7.589 1.00 48.12 109 VAL A N 1
ATOM 848 C CA . VAL A 1 109 ? 13.192 16.225 -8.942 1.00 48.12 109 VAL A CA 1
ATOM 849 C C . VAL A 1 109 ? 14.039 15.110 -9.546 1.00 48.12 109 VAL A C 1
ATOM 851 O O . VAL A 1 109 ? 15.240 15.287 -9.754 1.00 48.12 109 VAL A O 1
ATOM 854 N N . TYR A 1 110 ? 13.422 13.935 -9.722 1.00 49.94 110 TYR A N 1
ATOM 855 C CA . TYR A 1 110 ? 14.005 12.814 -10.452 1.00 49.94 110 TYR A CA 1
ATOM 856 C C . TYR A 1 110 ? 14.670 13.380 -11.705 1.00 49.94 110 TYR A C 1
ATOM 858 O O . TYR A 1 110 ? 13.996 14.141 -12.407 1.00 49.94 110 TYR A O 1
ATOM 866 N N . PRO A 1 111 ? 15.957 13.085 -11.958 1.00 49.19 111 PRO A N 1
ATOM 867 C CA . PRO A 1 111 ? 16.669 13.655 -13.089 1.00 49.19 111 PRO A CA 1
ATOM 868 C C . PRO A 1 111 ? 15.835 13.460 -14.357 1.00 49.19 111 PRO A C 1
ATOM 870 O O . PRO A 1 111 ? 15.625 12.338 -14.808 1.00 49.19 111 PRO A O 1
ATOM 873 N N . THR A 1 112 ? 15.301 14.560 -14.886 1.00 46.62 112 THR A N 1
ATOM 874 C CA . THR A 1 112 ? 14.578 14.604 -16.165 1.00 46.62 112 THR A CA 1
ATOM 875 C C . THR A 1 112 ? 15.527 14.539 -17.352 1.00 46.62 112 THR A C 1
ATOM 877 O O . THR A 1 112 ? 15.077 14.526 -18.492 1.00 46.62 112 THR A O 1
ATOM 880 N N . GLU A 1 113 ? 16.832 14.475 -17.100 1.00 48.53 113 GLU A N 1
ATOM 881 C CA . GLU A 1 113 ? 17.803 14.093 -18.109 1.00 48.53 113 GLU A CA 1
ATOM 882 C C . GLU A 1 113 ? 18.148 12.625 -17.895 1.00 48.53 113 GLU A C 1
ATOM 884 O O . GLU A 1 113 ? 18.785 12.230 -16.916 1.00 48.53 113 GLU A O 1
ATOM 889 N N . LEU A 1 114 ? 17.636 11.821 -18.822 1.00 48.44 114 LEU A N 1
ATOM 890 C CA . LEU A 1 114 ? 17.936 10.415 -19.032 1.00 48.44 114 LEU A CA 1
ATOM 891 C C . LEU A 1 114 ? 19.398 10.264 -19.500 1.00 48.44 114 LEU A C 1
ATOM 893 O O . LEU A 1 114 ? 19.653 9.758 -20.583 1.00 48.44 114 LEU A O 1
ATOM 897 N N . ASP A 1 115 ? 20.346 10.722 -18.686 1.00 47.62 115 ASP A N 1
ATOM 898 C CA . ASP A 1 115 ? 21.790 10.617 -18.927 1.00 47.62 115 ASP A CA 1
ATOM 899 C C . ASP A 1 115 ? 22.432 9.587 -17.981 1.00 47.62 115 ASP A C 1
ATOM 901 O O . ASP A 1 115 ? 23.621 9.636 -17.665 1.00 47.62 115 ASP A O 1
ATOM 905 N N . SER A 1 116 ? 21.655 8.601 -17.524 1.00 52.06 116 SER A N 1
ATOM 906 C CA . SER A 1 116 ? 22.234 7.319 -17.143 1.00 52.06 116 SER A CA 1
ATOM 907 C C . SER A 1 116 ? 22.149 6.396 -18.350 1.00 52.06 116 SER A C 1
ATOM 909 O O . SER A 1 116 ? 21.067 6.028 -18.795 1.00 52.06 116 SER A O 1
ATOM 911 N N . GLU A 1 117 ? 23.312 5.974 -18.844 1.00 63.12 117 GLU A N 1
ATOM 912 C CA . GLU A 1 117 ? 23.523 4.960 -19.896 1.00 63.12 117 GLU A CA 1
ATOM 913 C C . GLU A 1 117 ? 22.676 3.676 -19.692 1.00 63.12 117 GLU A C 1
ATOM 915 O O . GLU A 1 117 ? 22.464 2.884 -20.609 1.00 63.12 117 GLU A O 1
ATOM 920 N N . CYS A 1 118 ? 22.139 3.502 -18.482 1.00 74.19 118 CYS A N 1
ATOM 921 C CA . CYS A 1 118 ? 21.178 2.493 -18.087 1.00 74.19 118 CYS A CA 1
ATOM 922 C C . CYS A 1 118 ? 19.821 3.116 -17.766 1.00 74.19 118 CYS A C 1
ATOM 924 O O . CYS A 1 118 ? 19.666 3.807 -16.761 1.00 74.19 118 CYS A O 1
ATOM 926 N N . GLY A 1 119 ? 18.821 2.849 -18.604 1.00 83.00 119 GLY A N 1
ATOM 927 C CA . GLY A 1 119 ? 17.432 3.273 -18.403 1.00 83.00 119 GLY A CA 1
ATOM 928 C C . GLY A 1 119 ? 16.720 2.506 -17.283 1.00 83.00 119 GLY A C 1
ATOM 929 O O . GLY A 1 119 ? 15.721 1.846 -17.545 1.00 83.00 119 GLY A O 1
ATOM 930 N N . CYS A 1 120 ? 17.255 2.531 -16.060 1.00 87.06 120 CYS A N 1
ATOM 931 C CA . CYS A 1 120 ? 16.632 1.905 -14.895 1.00 87.06 120 CYS A CA 1
ATOM 932 C C . CYS A 1 120 ? 15.281 2.562 -14.574 1.00 87.06 120 CYS A C 1
ATOM 934 O O . CYS A 1 120 ? 15.195 3.788 -14.510 1.00 87.06 120 CYS A O 1
ATOM 936 N N . ASP A 1 121 ? 14.253 1.756 -14.309 1.00 85.00 121 ASP A N 1
ATOM 937 C CA . ASP A 1 121 ? 12.937 2.219 -13.875 1.00 85.00 121 ASP A CA 1
ATOM 938 C C . ASP A 1 121 ? 13.060 2.930 -12.511 1.00 85.00 121 ASP A C 1
ATOM 940 O O . ASP A 1 121 ? 13.454 2.295 -11.525 1.00 85.00 121 ASP A O 1
ATOM 944 N N . PRO A 1 122 ? 12.711 4.226 -12.415 1.00 79.75 122 PRO A N 1
ATOM 945 C CA . PRO A 1 122 ? 12.861 5.006 -11.188 1.00 79.75 122 PRO A CA 1
ATOM 946 C C . PRO A 1 122 ? 11.950 4.545 -10.039 1.00 79.75 122 PRO A C 1
ATOM 948 O O . PRO A 1 122 ? 12.235 4.847 -8.876 1.00 79.75 122 PRO A O 1
ATOM 951 N N . LEU A 1 123 ? 10.857 3.837 -10.338 1.00 84.62 123 LEU A N 1
ATOM 952 C CA . LEU A 1 123 ? 9.937 3.268 -9.351 1.00 84.62 123 LEU A CA 1
ATOM 953 C C . LEU A 1 123 ? 10.388 1.869 -8.920 1.00 84.62 123 LEU A C 1
ATOM 955 O O . LEU A 1 123 ? 10.249 1.510 -7.748 1.00 84.62 123 LEU A O 1
ATOM 959 N N . GLY A 1 124 ? 10.967 1.100 -9.845 1.00 85.44 124 GLY A N 1
ATOM 960 C CA . GLY A 1 124 ? 11.389 -0.277 -9.604 1.00 85.44 124 GLY A CA 1
ATOM 961 C C . GLY A 1 124 ? 12.812 -0.451 -9.070 1.00 85.44 124 GLY A C 1
ATOM 962 O O . GLY A 1 124 ? 13.108 -1.475 -8.446 1.00 85.44 124 GLY A O 1
ATOM 963 N N . SER A 1 125 ? 13.705 0.521 -9.265 1.00 90.00 125 SER A N 1
ATOM 964 C CA . SER A 1 125 ? 15.109 0.439 -8.849 1.00 90.00 125 SER A CA 1
ATOM 965 C C . SER A 1 125 ? 15.417 1.233 -7.567 1.00 90.00 125 SER A C 1
ATOM 967 O O . SER A 1 125 ? 14.634 2.054 -7.077 1.00 90.00 125 SER A O 1
ATOM 969 N N . TYR A 1 126 ? 16.587 0.974 -6.978 1.00 85.75 126 TYR A N 1
ATOM 970 C CA . TYR A 1 126 ? 17.144 1.794 -5.893 1.00 85.75 126 TYR A CA 1
ATOM 971 C C . TYR A 1 126 ? 17.776 3.107 -6.384 1.00 85.75 126 TYR A C 1
ATOM 973 O O . TYR A 1 126 ? 18.124 3.957 -5.566 1.00 85.75 126 TYR A O 1
ATOM 981 N N . GLY A 1 127 ? 17.933 3.278 -7.696 1.00 81.19 127 GLY A N 1
ATOM 982 C CA . GLY A 1 127 ? 18.542 4.454 -8.302 1.00 81.19 127 GLY A CA 1
ATOM 983 C C . GLY A 1 127 ? 18.831 4.269 -9.796 1.00 81.19 127 GLY A C 1
ATOM 984 O O . GLY A 1 127 ? 18.622 3.185 -10.343 1.00 81.19 127 GLY A O 1
ATOM 985 N N . PRO A 1 128 ? 19.342 5.313 -10.463 1.00 78.75 128 PRO A N 1
ATOM 986 C CA . PRO A 1 128 ? 19.602 5.304 -11.905 1.00 78.75 128 PRO A CA 1
ATOM 987 C C . PRO A 1 128 ? 20.901 4.571 -12.292 1.00 78.75 128 PRO A C 1
ATOM 989 O O . PRO A 1 128 ? 21.268 4.525 -13.462 1.00 78.75 128 PRO A O 1
ATOM 992 N N . THR A 1 129 ? 21.645 4.031 -11.322 1.00 83.12 129 THR A N 1
ATOM 993 C CA . THR A 1 129 ? 22.911 3.342 -11.576 1.00 83.12 129 THR A CA 1
ATOM 994 C C . THR A 1 129 ? 22.696 1.868 -11.898 1.00 83.12 129 THR A C 1
ATOM 996 O O . THR A 1 129 ? 21.811 1.195 -11.365 1.00 83.12 129 THR A O 1
ATOM 999 N N . CYS A 1 130 ? 23.568 1.346 -12.748 1.00 87.62 130 CYS A N 1
ATOM 1000 C CA . CYS A 1 130 ? 23.582 -0.043 -13.165 1.00 87.62 130 CYS A CA 1
ATOM 1001 C C . CYS A 1 130 ? 24.991 -0.623 -13.063 1.00 87.62 130 CYS A C 1
ATOM 1003 O O . CYS A 1 130 ? 25.997 0.077 -12.943 1.00 87.62 130 CYS A O 1
ATOM 1005 N N . THR A 1 131 ? 25.037 -1.940 -13.121 1.00 88.88 131 THR A N 1
ATOM 1006 C CA . THR A 1 131 ? 26.251 -2.736 -13.298 1.00 88.88 131 THR A CA 1
ATOM 1007 C C . THR A 1 131 ? 26.822 -2.579 -14.714 1.00 88.88 131 THR A C 1
ATOM 1009 O O . THR A 1 131 ? 26.164 -2.047 -15.605 1.00 88.88 131 THR A O 1
ATOM 1012 N N . ALA A 1 132 ? 28.052 -3.053 -14.945 1.00 85.94 132 ALA A N 1
ATOM 1013 C CA . ALA A 1 132 ? 28.727 -2.939 -16.246 1.00 85.94 132 ALA A CA 1
ATOM 1014 C C . ALA A 1 132 ? 27.987 -3.653 -17.398 1.00 85.94 132 ALA A C 1
ATOM 1016 O O . ALA A 1 132 ? 28.147 -3.293 -18.559 1.00 85.94 132 ALA A O 1
ATOM 1017 N N . ASP A 1 133 ? 27.167 -4.657 -17.089 1.00 87.00 133 ASP A N 1
ATOM 1018 C CA . ASP A 1 133 ? 26.276 -5.348 -18.026 1.00 87.00 133 ASP A CA 1
ATOM 1019 C C . ASP A 1 133 ? 24.953 -4.601 -18.272 1.00 87.00 133 ASP A C 1
ATOM 1021 O O . ASP A 1 133 ? 24.141 -5.013 -19.106 1.00 87.00 133 ASP A O 1
ATOM 1025 N N . GLY A 1 134 ? 24.738 -3.481 -17.583 1.00 86.31 134 GLY A N 1
ATOM 1026 C CA . GLY A 1 134 ? 23.559 -2.634 -17.672 1.00 86.31 134 GLY A CA 1
ATOM 1027 C C . GLY A 1 134 ? 22.383 -3.098 -16.815 1.00 86.31 134 GLY A C 1
ATOM 1028 O O . GLY A 1 134 ? 21.258 -2.684 -17.080 1.00 86.31 134 GLY A O 1
ATOM 1029 N N . SER A 1 135 ? 22.607 -3.982 -15.837 1.00 91.25 135 SER A N 1
ATOM 1030 C CA . SER A 1 135 ? 21.562 -4.450 -14.918 1.00 91.25 135 SER A CA 1
ATOM 1031 C C . SER A 1 135 ? 21.430 -3.520 -13.713 1.00 91.25 135 SER A 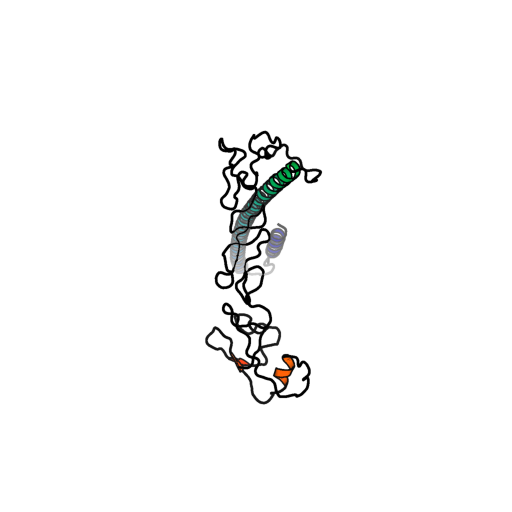C 1
ATOM 1033 O O . SER A 1 135 ? 22.420 -3.179 -13.058 1.00 91.25 135 SER A O 1
ATOM 1035 N N . CYS A 1 136 ? 20.201 -3.124 -13.418 1.00 92.69 136 CYS A N 1
ATOM 1036 C CA . CYS A 1 136 ? 19.844 -2.213 -12.342 1.00 92.69 136 CYS A CA 1
ATOM 1037 C C . CYS A 1 136 ? 19.616 -2.963 -11.023 1.00 92.69 136 CYS A C 1
ATOM 1039 O O . CYS A 1 136 ? 19.197 -4.121 -10.999 1.00 92.69 136 CYS A O 1
ATOM 1041 N N . SER A 1 137 ? 19.862 -2.287 -9.901 1.00 93.75 137 SER A N 1
ATOM 1042 C CA . SER A 1 137 ? 19.565 -2.833 -8.572 1.00 93.75 137 SER A CA 1
ATOM 1043 C C . SER A 1 137 ? 18.078 -2.666 -8.254 1.00 93.75 137 SER A C 1
ATOM 1045 O O . SER A 1 137 ? 17.648 -1.573 -7.878 1.00 93.75 137 SER A O 1
ATOM 1047 N N . CYS A 1 138 ? 17.298 -3.739 -8.402 1.00 94.75 138 CYS A N 1
ATOM 1048 C CA . CYS A 1 138 ? 15.844 -3.715 -8.216 1.00 94.75 138 CYS A CA 1
ATOM 1049 C C . CYS A 1 138 ? 15.410 -3.780 -6.753 1.00 94.75 138 CYS A C 1
ATOM 1051 O O . CYS A 1 138 ? 16.024 -4.455 -5.924 1.00 94.75 138 CYS A O 1
ATOM 1053 N N . ARG A 1 139 ? 14.299 -3.104 -6.453 1.00 94.44 139 ARG A N 1
ATOM 1054 C CA . ARG A 1 139 ? 13.564 -3.235 -5.193 1.00 94.44 139 ARG A CA 1
ATOM 1055 C C . ARG A 1 139 ? 12.934 -4.633 -5.083 1.00 94.44 139 ARG A C 1
ATOM 1057 O O . ARG A 1 139 ? 12.727 -5.287 -6.101 1.00 94.44 139 ARG A O 1
ATOM 1064 N N . PRO A 1 140 ? 12.558 -5.096 -3.874 1.00 95.19 140 PRO A N 1
ATOM 1065 C CA . PRO A 1 140 ? 12.163 -6.492 -3.650 1.00 95.19 140 PRO A CA 1
ATOM 1066 C C . PRO A 1 140 ? 10.999 -7.017 -4.509 1.00 95.19 140 PRO A C 1
ATOM 1068 O O . PRO A 1 140 ? 10.959 -8.213 -4.793 1.00 95.19 140 PRO A O 1
ATOM 1071 N N . GLN A 1 141 ? 10.067 -6.142 -4.902 1.00 95.81 141 GLN A N 1
ATOM 1072 C CA . GLN A 1 141 ? 8.849 -6.479 -5.656 1.00 95.81 141 GLN A CA 1
ATOM 1073 C C . GLN A 1 141 ? 9.018 -6.367 -7.179 1.00 95.81 141 GLN A C 1
ATOM 1075 O O . GLN A 1 141 ? 8.080 -6.651 -7.918 1.00 95.81 141 GLN A O 1
ATOM 1080 N N . PHE A 1 142 ? 10.196 -5.960 -7.655 1.00 95.88 142 PHE A N 1
ATOM 1081 C CA . PHE A 1 142 ? 10.473 -5.705 -9.066 1.00 95.88 142 PHE A CA 1
ATOM 1082 C C . PHE A 1 142 ? 11.557 -6.647 -9.578 1.00 95.88 142 PHE A C 1
ATOM 1084 O O . PHE A 1 142 ? 12.411 -7.122 -8.825 1.00 95.88 142 PHE A O 1
ATOM 1091 N N . GLU A 1 143 ? 11.532 -6.912 -10.876 1.00 95.12 143 GLU A N 1
ATOM 1092 C CA . GLU A 1 143 ? 12.536 -7.714 -11.564 1.00 95.12 143 GLU A CA 1
ATOM 1093 C C . GLU A 1 143 ? 12.806 -7.171 -12.972 1.00 95.12 143 GLU A C 1
ATOM 1095 O O . GLU A 1 143 ? 12.240 -6.166 -13.398 1.00 95.12 143 GLU A O 1
ATOM 1100 N N . GLY A 1 144 ? 13.687 -7.849 -13.708 1.00 92.94 144 GLY A N 1
ATOM 1101 C CA . GLY A 1 144 ? 14.116 -7.434 -15.039 1.00 92.94 144 GLY A CA 1
ATOM 1102 C C . GLY A 1 144 ? 15.381 -6.581 -15.000 1.00 92.94 144 GLY A C 1
ATOM 1103 O O . GLY A 1 144 ? 15.755 -6.023 -13.972 1.00 92.94 144 GLY A O 1
ATOM 1104 N N . LYS A 1 145 ? 16.059 -6.487 -16.148 1.00 92.69 145 LYS A N 1
ATOM 1105 C CA . LYS A 1 145 ? 17.335 -5.765 -16.277 1.00 92.69 145 LYS A CA 1
ATOM 1106 C C . LYS A 1 145 ? 17.218 -4.302 -15.844 1.00 92.69 145 LYS A C 1
ATOM 1108 O O . LYS A 1 145 ? 18.145 -3.766 -15.252 1.00 92.69 145 LYS A O 1
ATOM 1113 N N . LEU A 1 146 ? 16.072 -3.691 -16.131 1.00 91.75 146 LEU A N 1
ATOM 1114 C CA . LEU A 1 146 ? 15.780 -2.295 -15.833 1.00 91.75 146 LEU A CA 1
ATOM 1115 C C . LEU A 1 146 ? 14.832 -2.128 -14.640 1.00 91.75 146 LEU A C 1
ATOM 1117 O O . LEU A 1 146 ? 14.466 -1.005 -14.336 1.00 91.75 146 LEU A O 1
ATOM 1121 N N . CYS A 1 147 ? 14.454 -3.206 -13.944 1.00 93.50 147 CYS A N 1
ATOM 1122 C CA . CYS A 1 147 ? 13.447 -3.173 -12.874 1.00 93.50 147 CYS A CA 1
ATOM 1123 C C . CYS A 1 147 ? 12.069 -2.668 -13.339 1.00 93.50 147 CYS A C 1
ATOM 1125 O O . CYS A 1 147 ? 11.326 -2.072 -12.568 1.00 93.50 147 CYS A O 1
ATOM 1127 N N . ASP A 1 148 ? 11.746 -2.913 -14.609 1.00 91.50 148 ASP A N 1
ATOM 1128 C CA . ASP A 1 148 ? 10.607 -2.364 -15.351 1.00 91.50 148 ASP A CA 1
ATOM 1129 C C . ASP A 1 148 ? 9.330 -3.209 -15.249 1.00 91.50 148 ASP A C 1
ATOM 1131 O O . ASP A 1 148 ? 8.326 -2.933 -15.905 1.00 91.50 148 ASP A O 1
ATOM 1135 N N . ARG A 1 149 ? 9.363 -4.282 -14.456 1.00 93.31 149 ARG A N 1
ATOM 1136 C CA . ARG A 1 149 ? 8.233 -5.192 -14.275 1.00 93.31 149 ARG A CA 1
ATOM 1137 C C . ARG A 1 149 ? 8.189 -5.737 -12.858 1.00 93.31 149 ARG A C 1
ATOM 1139 O O . ARG A 1 149 ? 9.198 -5.778 -12.151 1.00 93.31 149 ARG A O 1
ATOM 1146 N N . CYS A 1 150 ? 7.012 -6.200 -12.464 1.00 95.19 150 CYS A N 1
ATOM 1147 C CA . CYS A 1 150 ? 6.838 -6.856 -11.180 1.00 95.19 150 CYS A CA 1
ATOM 1148 C C . CYS A 1 150 ? 7.528 -8.214 -11.161 1.00 95.19 150 CYS A C 1
ATOM 1150 O O . CYS A 1 150 ? 7.537 -8.938 -12.157 1.00 95.19 150 CYS A O 1
ATOM 1152 N N . LYS A 1 151 ? 8.091 -8.546 -10.001 1.00 96.06 151 LYS A N 1
ATOM 1153 C CA . LYS A 1 151 ? 8.687 -9.847 -9.739 1.00 96.06 151 LYS A CA 1
ATOM 1154 C C . LYS A 1 151 ? 7.638 -10.947 -9.858 1.00 96.06 151 LYS A C 1
ATOM 1156 O O . LYS A 1 151 ? 6.479 -10.733 -9.513 1.00 96.06 151 LYS A O 1
ATOM 1161 N N . THR A 1 152 ? 8.042 -12.145 -10.273 1.00 94.75 152 THR A N 1
ATOM 1162 C CA . THR A 1 152 ? 7.158 -13.322 -10.231 1.00 94.75 152 THR A CA 1
ATOM 1163 C C . THR A 1 152 ? 6.506 -13.469 -8.845 1.00 94.75 152 THR A C 1
ATOM 1165 O O . THR A 1 152 ? 7.206 -13.505 -7.832 1.00 94.75 152 THR A O 1
ATOM 1168 N N . GLY A 1 153 ? 5.171 -13.551 -8.804 1.00 94.94 153 GLY A N 1
ATOM 1169 C CA . GLY A 1 153 ? 4.388 -13.503 -7.560 1.00 94.94 153 GLY A CA 1
ATOM 1170 C C . GLY A 1 153 ? 3.834 -12.114 -7.213 1.00 94.94 153 GLY A C 1
ATOM 1171 O O . GLY A 1 153 ? 3.159 -11.977 -6.200 1.00 94.94 153 GLY A O 1
ATOM 1172 N N . PHE A 1 154 ? 4.069 -11.106 -8.057 1.00 96.00 154 PHE A N 1
ATOM 1173 C CA . PHE A 1 154 ? 3.511 -9.760 -7.946 1.00 96.00 154 PHE A CA 1
ATOM 1174 C C . PHE A 1 154 ? 2.915 -9.300 -9.289 1.00 96.00 154 PHE A C 1
ATOM 1176 O O . PHE A 1 154 ? 3.337 -9.757 -10.350 1.00 96.00 154 PHE A O 1
ATOM 1183 N N . TYR A 1 155 ? 1.949 -8.379 -9.257 1.00 95.25 155 TYR A N 1
ATOM 1184 C CA . TYR A 1 155 ? 1.237 -7.877 -10.440 1.00 95.25 155 TYR A CA 1
ATOM 1185 C C . TYR A 1 155 ? 0.896 -6.383 -10.327 1.00 95.25 155 TYR A C 1
ATOM 1187 O O . TYR A 1 155 ? 1.013 -5.796 -9.252 1.00 95.25 155 TYR A O 1
ATOM 1195 N N . ASN A 1 156 ? 0.437 -5.771 -11.426 1.00 91.06 156 ASN A N 1
ATOM 1196 C CA . ASN A 1 156 ? 0.013 -4.364 -11.483 1.00 91.06 156 ASN A CA 1
ATOM 1197 C C . ASN A 1 156 ? 1.153 -3.340 -11.250 1.00 91.06 156 ASN A C 1
ATOM 1199 O O . ASN A 1 156 ? 1.169 -2.609 -10.256 1.00 91.06 156 ASN A O 1
ATOM 1203 N N . HIS A 1 157 ? 2.133 -3.286 -12.163 1.00 85.88 157 HIS A N 1
ATOM 1204 C CA . HIS A 1 157 ? 3.169 -2.236 -12.174 1.00 85.88 157 HIS A CA 1
ATOM 1205 C C . HIS A 1 157 ? 2.521 -0.840 -12.307 1.00 85.88 157 HIS A C 1
ATOM 1207 O O . HIS A 1 157 ? 1.560 -0.702 -13.065 1.00 85.88 157 HIS A O 1
ATOM 1213 N N . PRO A 1 158 ? 2.994 0.190 -11.575 1.00 84.31 158 PRO A N 1
ATOM 1214 C CA . PRO A 1 158 ? 4.191 0.224 -10.725 1.00 84.31 158 PRO A CA 1
ATOM 1215 C C . PRO A 1 158 ? 3.946 -0.132 -9.252 1.00 84.31 158 PRO A C 1
ATOM 1217 O O . PRO A 1 158 ? 4.853 0.003 -8.439 1.00 84.31 158 PRO A O 1
ATOM 1220 N N . LEU A 1 159 ? 2.736 -0.546 -8.870 1.00 88.31 159 LEU A N 1
ATOM 1221 C CA . LEU A 1 159 ? 2.428 -0.865 -7.471 1.00 88.31 159 LEU A CA 1
ATOM 1222 C C . LEU A 1 159 ? 2.949 -2.242 -7.058 1.00 88.31 159 LEU A C 1
ATOM 1224 O O . LEU A 1 159 ? 3.262 -2.424 -5.888 1.00 88.31 159 LEU A O 1
ATOM 1228 N N . CYS A 1 160 ? 3.029 -3.184 -8.003 1.00 92.62 160 CYS A N 1
ATOM 1229 C CA . CYS A 1 160 ? 3.529 -4.543 -7.796 1.00 92.62 160 CYS A CA 1
ATOM 1230 C C . CYS A 1 160 ? 2.971 -5.191 -6.524 1.00 92.62 160 CYS A C 1
ATOM 1232 O O . CYS A 1 160 ? 3.701 -5.528 -5.598 1.00 92.62 160 CYS A O 1
ATOM 1234 N N . ALA A 1 161 ? 1.648 -5.359 -6.490 1.00 93.88 161 ALA A N 1
ATOM 1235 C CA . ALA A 1 161 ? 0.940 -6.015 -5.399 1.00 93.88 161 ALA A CA 1
ATOM 1236 C C . ALA A 1 161 ? 1.156 -7.532 -5.438 1.00 93.88 161 ALA A C 1
ATOM 1238 O O . ALA A 1 161 ? 1.252 -8.119 -6.512 1.00 93.88 161 ALA A O 1
ATOM 1239 N N . GLU A 1 162 ? 1.216 -8.176 -4.274 1.00 95.69 162 GLU A N 1
ATOM 1240 C CA . GLU A 1 162 ? 1.428 -9.623 -4.172 1.00 95.69 162 GLU A CA 1
ATOM 1241 C C . GLU A 1 162 ? 0.233 -10.411 -4.730 1.00 95.69 162 GLU A C 1
ATOM 1243 O O . GLU A 1 162 ? -0.934 -10.041 -4.555 1.00 95.69 162 GLU A O 1
ATOM 1248 N N . CYS A 1 163 ? 0.517 -11.516 -5.416 1.00 96.12 163 CYS A N 1
ATOM 1249 C CA . CYS A 1 163 ? -0.492 -12.448 -5.888 1.00 96.12 163 CYS A CA 1
ATOM 1250 C C . CYS A 1 163 ? -1.163 -13.130 -4.689 1.00 96.12 163 CYS A C 1
ATOM 1252 O O . CYS A 1 163 ? -0.566 -13.960 -4.015 1.00 96.12 163 CYS A O 1
ATOM 1254 N N . ALA A 1 164 ? -2.436 -12.830 -4.456 1.00 95.94 164 ALA A N 1
ATOM 1255 C CA . ALA A 1 164 ? -3.234 -13.467 -3.409 1.00 95.94 164 ALA A CA 1
ATOM 1256 C C . ALA A 1 164 ? -3.924 -14.759 -3.893 1.00 95.94 164 ALA A C 1
ATOM 1258 O O . ALA A 1 164 ? -5.130 -14.903 -3.726 1.00 95.94 164 ALA A O 1
ATOM 1259 N N . CYS A 1 165 ? -3.196 -15.648 -4.572 1.00 97.50 165 CYS A N 1
ATOM 1260 C CA . CYS A 1 165 ? -3.748 -16.909 -5.074 1.00 97.50 165 CYS A CA 1
ATOM 1261 C C . CYS A 1 165 ? -4.076 -17.862 -3.916 1.00 97.50 165 CYS A C 1
ATOM 1263 O O . CYS A 1 165 ? -3.261 -18.036 -3.011 1.00 97.50 165 CYS A O 1
ATOM 1265 N N . ASP A 1 166 ? -5.258 -18.483 -3.924 1.00 97.19 166 ASP A N 1
ATOM 1266 C CA . ASP A 1 166 ? -5.641 -19.422 -2.873 1.00 97.19 166 ASP A CA 1
ATOM 1267 C C . ASP A 1 166 ? -4.757 -20.683 -2.940 1.00 97.19 166 ASP A C 1
ATOM 1269 O O . ASP A 1 166 ? -4.648 -21.297 -4.007 1.00 97.19 166 ASP A O 1
ATOM 1273 N N . PRO A 1 167 ? -4.129 -21.112 -1.831 1.00 96.25 167 PRO A N 1
ATOM 1274 C CA . PRO A 1 167 ? -3.193 -22.232 -1.838 1.00 96.25 167 PRO A CA 1
ATOM 1275 C C . PRO A 1 167 ? -3.820 -23.602 -2.088 1.00 96.25 167 PRO A C 1
ATOM 1277 O O . PRO A 1 167 ? -3.123 -24.530 -2.512 1.00 96.25 167 PRO A O 1
ATOM 1280 N N . LEU A 1 168 ? -5.111 -23.753 -1.815 1.00 96.38 168 LEU A N 1
ATOM 1281 C CA . LEU A 1 168 ? -5.837 -24.994 -2.024 1.00 96.38 168 LEU A CA 1
ATOM 1282 C C . LEU A 1 168 ? -6.461 -25.030 -3.418 1.00 96.38 168 LEU A C 1
ATOM 1284 O O . LEU A 1 168 ? -6.410 -26.083 -4.057 1.00 96.38 168 LEU A O 1
ATOM 1288 N N . GLY A 1 169 ? -6.964 -23.898 -3.911 1.00 95.81 169 GLY A N 1
ATOM 1289 C CA . GLY A 1 169 ? -7.638 -23.792 -5.204 1.00 95.81 169 GLY A CA 1
ATOM 1290 C C . GLY A 1 169 ? -6.737 -23.470 -6.400 1.00 95.81 169 GLY A C 1
ATOM 1291 O O . GLY A 1 169 ? -7.078 -23.818 -7.531 1.00 95.81 169 GLY A O 1
ATOM 1292 N N . SER A 1 170 ? -5.565 -22.868 -6.187 1.00 97.12 170 SER A N 1
ATOM 1293 C CA . SER A 1 170 ? -4.633 -22.501 -7.264 1.00 97.12 170 SER A CA 1
ATOM 1294 C C . SER A 1 170 ? -3.604 -23.595 -7.543 1.00 97.12 170 SER A C 1
ATOM 1296 O O . SER A 1 170 ? -3.139 -24.300 -6.646 1.00 97.12 170 SER A O 1
ATOM 1298 N N . SER A 1 171 ? -3.205 -23.724 -8.807 1.00 95.44 171 SER A N 1
ATOM 1299 C CA . SER A 1 171 ? -2.132 -24.621 -9.255 1.00 95.44 171 SER A CA 1
ATOM 1300 C C . SER A 1 171 ? -0.742 -24.081 -8.904 1.00 95.44 171 SER A C 1
ATOM 1302 O O . SER A 1 171 ? 0.176 -24.855 -8.637 1.00 95.44 171 SER A O 1
ATOM 1304 N N . THR A 1 172 ? -0.583 -22.755 -8.885 1.00 94.25 172 THR A N 1
ATOM 1305 C CA . THR A 1 172 ? 0.643 -22.048 -8.492 1.00 94.25 172 THR A CA 1
ATOM 1306 C C . THR A 1 172 ? 0.303 -20.857 -7.600 1.00 94.25 172 THR A C 1
ATOM 1308 O O . THR A 1 172 ? -0.828 -20.381 -7.593 1.00 94.25 172 THR A O 1
ATOM 1311 N N . GLN A 1 173 ? 1.302 -20.342 -6.878 1.00 93.81 173 GLN A N 1
ATOM 1312 C CA . GLN A 1 173 ? 1.186 -19.105 -6.087 1.00 93.81 173 GLN A CA 1
ATOM 1313 C C . GLN A 1 173 ? 1.587 -17.856 -6.873 1.00 93.81 173 GLN A C 1
ATOM 1315 O O . GLN A 1 173 ? 2.060 -16.866 -6.323 1.00 93.81 173 GLN A O 1
ATOM 1320 N N . THR A 1 174 ? 1.467 -17.932 -8.191 1.00 95.62 174 THR A N 1
ATOM 1321 C CA . THR A 1 174 ? 1.827 -16.865 -9.115 1.00 95.62 174 THR A CA 1
ATOM 1322 C C . THR A 1 174 ? 0.607 -16.511 -9.942 1.00 95.62 174 THR A C 1
ATOM 1324 O O . THR A 1 174 ? -0.247 -17.355 -10.209 1.00 95.62 174 THR A O 1
ATOM 1327 N N . CYS A 1 175 ? 0.537 -15.256 -10.354 1.00 95.38 175 CYS A N 1
ATOM 1328 C CA . CYS A 1 175 ? -0.555 -14.715 -11.137 1.00 95.38 175 CYS A CA 1
ATOM 1329 C C . CYS A 1 175 ? -0.017 -14.031 -12.396 1.00 95.38 175 CYS A C 1
ATOM 1331 O O . CYS A 1 175 ? 1.183 -13.761 -12.506 1.00 95.38 175 CYS A O 1
ATOM 1333 N N . ASN A 1 176 ? -0.896 -13.806 -13.369 1.00 93.38 176 ASN A N 1
ATOM 1334 C CA . ASN A 1 176 ? -0.562 -13.047 -14.570 1.00 93.38 176 ASN A CA 1
ATOM 1335 C C . ASN A 1 176 ? -0.421 -11.538 -14.260 1.00 93.38 176 ASN A C 1
ATOM 1337 O O . ASN A 1 176 ? -0.568 -11.097 -13.119 1.00 93.38 176 ASN A O 1
ATOM 1341 N N . SER A 1 177 ? -0.158 -10.723 -15.286 1.00 88.31 177 SER A N 1
ATOM 1342 C CA . SER A 1 177 ? -0.010 -9.265 -15.148 1.00 88.31 177 SER A CA 1
ATOM 1343 C C . SER A 1 177 ? -1.251 -8.552 -14.596 1.00 88.31 177 SER A C 1
ATOM 1345 O O . SER A 1 177 ? -1.120 -7.466 -14.033 1.00 88.31 177 SER A O 1
ATOM 1347 N N . GLU A 1 178 ? -2.431 -9.159 -14.733 1.00 90.94 178 GLU A N 1
ATOM 1348 C CA . GLU A 1 178 ? -3.720 -8.644 -14.253 1.00 90.94 178 GLU A CA 1
ATOM 1349 C C . GLU A 1 178 ? -4.066 -9.141 -12.841 1.00 90.94 178 GLU A C 1
ATOM 1351 O O . GLU A 1 178 ? -5.033 -8.687 -12.232 1.00 90.94 178 GLU A O 1
ATOM 1356 N N . GLY A 1 179 ? -3.252 -10.037 -12.278 1.00 94.12 179 GLY A N 1
ATOM 1357 C CA . GLY A 1 179 ? -3.475 -10.592 -10.949 1.00 94.12 179 GLY A CA 1
ATOM 1358 C C . GLY A 1 179 ? -4.335 -11.849 -10.921 1.00 94.12 179 GLY A C 1
ATOM 1359 O O . GLY A 1 179 ? -4.759 -12.248 -9.834 1.00 94.12 179 GLY A O 1
ATOM 1360 N N . GLU A 1 180 ? -4.596 -12.468 -12.069 1.00 96.31 180 GLU A N 1
ATOM 1361 C CA . GLU A 1 180 ? -5.384 -13.692 -12.191 1.00 96.31 180 GLU A CA 1
ATOM 1362 C C . GLU A 1 180 ? -4.518 -14.936 -11.972 1.00 96.31 180 GLU A C 1
ATOM 1364 O O . GLU A 1 180 ? -3.423 -15.077 -12.531 1.00 96.31 180 GLU A O 1
ATOM 1369 N N . CYS A 1 181 ? -5.011 -15.828 -11.119 1.00 97.25 181 CYS A N 1
ATOM 1370 C CA . CYS A 1 181 ? -4.346 -17.055 -10.711 1.00 97.25 181 CYS A CA 1
ATOM 1371 C C . CYS A 1 181 ? -4.738 -18.230 -11.614 1.00 97.25 181 CYS A C 1
ATOM 1373 O O . CYS A 1 181 ? -5.835 -18.294 -12.158 1.00 97.25 181 CYS A O 1
ATOM 1375 N N . SER A 1 182 ? -3.837 -19.202 -11.761 1.00 96.81 182 SER A N 1
ATOM 1376 C CA . SER A 1 182 ? -4.133 -20.428 -12.512 1.00 96.81 182 SER A CA 1
ATOM 1377 C C . SER A 1 182 ? -4.861 -21.440 -11.624 1.00 96.81 182 SER A C 1
ATOM 1379 O O . SER A 1 182 ? -4.223 -22.098 -10.802 1.00 96.81 182 SER A O 1
ATOM 1381 N N . CYS A 1 183 ? -6.178 -21.580 -11.780 1.00 97.50 183 CYS A N 1
ATOM 1382 C CA . CYS A 1 183 ? -7.003 -22.432 -10.913 1.00 97.50 183 CYS A CA 1
ATOM 1383 C C . CYS A 1 183 ? -6.878 -23.930 -11.221 1.00 97.50 183 CYS A C 1
ATOM 1385 O O . CYS A 1 183 ? -6.538 -24.334 -12.335 1.00 97.50 183 CYS A O 1
ATOM 1387 N N . LYS A 1 184 ? -7.117 -24.769 -10.206 1.00 96.38 184 LYS A N 1
ATOM 1388 C CA . LYS A 1 184 ? -7.270 -26.224 -10.355 1.00 96.38 184 LYS A CA 1
ATOM 1389 C C . LYS A 1 184 ? -8.624 -26.554 -10.998 1.00 96.38 184 LYS A C 1
ATOM 1391 O O . LYS A 1 184 ? -9.517 -25.716 -11.060 1.00 96.38 184 LYS A O 1
ATOM 1396 N N . GLY A 1 185 ? -8.777 -27.784 -11.489 1.00 96.00 185 GLY A N 1
ATOM 1397 C CA . GLY A 1 185 ? -10.030 -28.229 -12.111 1.00 96.00 185 GLY A CA 1
ATOM 1398 C C . GLY A 1 185 ? -11.224 -28.089 -11.161 1.00 96.00 185 GLY A C 1
ATOM 1399 O O . GLY A 1 185 ? -11.116 -28.451 -9.994 1.00 96.00 185 GLY A O 1
ATOM 1400 N N . GLY A 1 186 ? -12.335 -27.546 -11.662 1.00 94.50 186 GLY A N 1
ATOM 1401 C CA . GLY A 1 186 ? -13.545 -27.295 -10.873 1.00 94.50 186 GLY A CA 1
ATOM 1402 C C . GLY A 1 186 ? -13.482 -26.067 -9.956 1.00 94.50 186 GLY A C 1
ATOM 1403 O O . GLY A 1 186 ? -14.481 -25.753 -9.317 1.00 94.50 186 GLY A O 1
ATOM 1404 N N . VAL A 1 187 ? -12.352 -25.351 -9.902 1.00 97.69 187 VAL A N 1
ATOM 1405 C CA . VAL A 1 187 ? -12.162 -24.113 -9.129 1.00 97.69 187 VAL A CA 1
ATOM 1406 C C . VAL A 1 187 ? -12.137 -22.910 -10.075 1.00 97.69 187 VAL A C 1
ATOM 1408 O O . VAL A 1 187 ? -11.596 -22.985 -11.177 1.00 97.69 187 VAL A O 1
ATOM 1411 N N . GLU A 1 188 ? -12.690 -21.783 -9.639 1.00 95.88 188 GLU A N 1
ATOM 1412 C CA . GLU A 1 188 ? -12.724 -20.527 -10.388 1.00 95.88 188 GLU A CA 1
ATOM 1413 C C . GLU A 1 188 ? -12.512 -19.294 -9.494 1.00 95.88 188 GLU A C 1
ATOM 1415 O O . GLU A 1 188 ? -12.272 -19.389 -8.289 1.00 95.88 188 GLU A O 1
ATOM 1420 N N . GLY A 1 189 ? -12.622 -18.115 -10.110 1.00 95.38 189 GLY A N 1
ATOM 1421 C CA . GLY A 1 189 ? -12.388 -16.819 -9.486 1.00 95.38 189 GLY A CA 1
ATOM 1422 C C . GLY A 1 189 ? -10.962 -16.325 -9.719 1.00 95.38 189 GLY A C 1
ATOM 1423 O O . GLY A 1 189 ? -10.033 -17.106 -9.895 1.00 95.38 189 GLY A O 1
ATOM 1424 N N . VAL A 1 190 ? -10.770 -15.003 -9.672 1.00 95.94 190 VAL A N 1
ATOM 1425 C CA . VAL A 1 190 ? -9.462 -14.356 -9.919 1.00 95.94 190 VAL A CA 1
ATOM 1426 C C . VAL A 1 190 ? -8.372 -14.900 -8.989 1.00 95.94 190 VAL A C 1
ATOM 1428 O O . VAL A 1 190 ? -7.202 -14.948 -9.364 1.00 95.94 190 VAL A O 1
ATOM 1431 N N . LYS A 1 191 ? -8.758 -15.309 -7.774 1.00 97.06 191 LYS A N 1
ATOM 1432 C CA . LYS A 1 191 ? -7.876 -15.865 -6.742 1.00 97.06 191 LYS A CA 1
ATOM 1433 C C . LYS A 1 191 ? -8.059 -17.371 -6.527 1.00 97.06 191 LYS A C 1
ATOM 1435 O O . LYS A 1 191 ? -7.437 -17.910 -5.621 1.00 97.06 191 LYS A O 1
ATOM 1440 N N . CYS A 1 192 ? -8.853 -18.044 -7.362 1.00 97.62 192 CYS A N 1
ATOM 1441 C CA . CYS A 1 192 ? -9.161 -19.473 -7.252 1.00 97.62 192 CYS A CA 1
ATOM 1442 C C . CYS A 1 192 ? -9.747 -19.868 -5.888 1.00 97.62 192 CYS A C 1
ATOM 1444 O O . CYS A 1 192 ? -9.339 -20.858 -5.288 1.00 97.62 192 CYS A O 1
ATOM 1446 N N . ASP A 1 193 ? -10.674 -19.060 -5.383 1.00 96.81 193 ASP A N 1
ATOM 1447 C CA . ASP A 1 193 ? -11.201 -19.106 -4.017 1.00 96.81 193 ASP A CA 1
ATOM 1448 C C . ASP A 1 193 ? -12.598 -19.737 -3.914 1.00 96.81 193 ASP A C 1
ATOM 1450 O O . ASP A 1 193 ? -13.193 -19.773 -2.836 1.00 96.81 193 ASP A O 1
ATOM 1454 N N . ARG A 1 194 ? -13.146 -20.230 -5.030 1.00 96.31 194 ARG A N 1
ATOM 1455 C CA . ARG A 1 194 ? -14.483 -20.830 -5.081 1.00 96.31 194 ARG A CA 1
ATOM 1456 C C . ARG A 1 194 ? -14.571 -21.940 -6.121 1.00 96.31 194 ARG A C 1
ATOM 1458 O O . ARG A 1 194 ? -13.765 -22.001 -7.044 1.00 96.31 194 ARG A O 1
ATOM 1465 N N . CYS A 1 195 ? -15.575 -22.795 -5.990 1.00 96.94 195 CYS A N 1
ATOM 1466 C CA . CYS A 1 195 ? -15.886 -23.781 -7.019 1.00 96.94 195 CYS A CA 1
ATOM 1467 C C . CYS A 1 195 ? -16.634 -23.147 -8.196 1.00 96.94 195 CYS A C 1
ATOM 1469 O O . CYS A 1 195 ? -17.328 -22.148 -8.014 1.00 96.94 195 CYS A O 1
ATOM 1471 N N . GLN A 1 196 ? -16.496 -23.750 -9.376 1.00 96.19 196 GLN A N 1
ATOM 1472 C CA . GLN A 1 196 ? -17.299 -23.417 -10.552 1.00 96.19 196 GLN A CA 1
ATOM 1473 C C . GLN A 1 196 ? -18.789 -23.632 -10.286 1.00 96.19 196 GLN A C 1
ATOM 1475 O O . GLN A 1 196 ? -19.171 -24.458 -9.452 1.00 96.19 196 GLN A O 1
ATOM 1480 N N . ASP A 1 197 ? -19.626 -22.912 -11.029 1.00 92.88 197 ASP A N 1
ATOM 1481 C CA . ASP A 1 197 ? -21.080 -23.045 -10.950 1.00 92.88 197 ASP A CA 1
ATOM 1482 C C . ASP A 1 197 ? -21.525 -24.518 -11.050 1.00 92.88 197 ASP A C 1
ATOM 1484 O O . ASP A 1 197 ? -21.179 -25.239 -11.987 1.00 92.88 197 ASP A O 1
ATOM 1488 N N . GLY A 1 198 ? -22.315 -24.967 -10.068 1.00 89.19 198 GLY A N 1
ATOM 1489 C CA . GLY A 1 198 ? -22.823 -26.343 -9.975 1.00 89.19 198 GLY A CA 1
ATOM 1490 C C . GLY A 1 198 ? -21.946 -27.317 -9.176 1.00 89.19 198 GLY A C 1
ATOM 1491 O O . GLY A 1 198 ? -22.389 -28.431 -8.890 1.00 89.19 198 GLY A O 1
ATOM 1492 N N . LEU A 1 199 ? -20.747 -26.901 -8.761 1.00 91.44 199 LEU A N 1
ATOM 1493 C CA . LEU A 1 199 ? -19.867 -27.667 -7.879 1.00 91.44 199 LEU A CA 1
ATOM 1494 C C . LEU A 1 199 ? -19.904 -27.113 -6.448 1.00 91.44 199 LEU A C 1
ATOM 1496 O O . LEU A 1 199 ? -20.075 -25.916 -6.217 1.00 91.44 199 LEU A O 1
ATOM 1500 N N . VAL A 1 200 ? -19.730 -27.992 -5.464 1.00 90.88 200 VAL A N 1
ATOM 1501 C CA . VAL A 1 200 ? -19.769 -27.665 -4.031 1.00 90.88 200 VAL A CA 1
ATOM 1502 C C . VAL A 1 200 ? -18.554 -28.245 -3.301 1.00 90.88 200 VAL A C 1
ATOM 1504 O O . VAL A 1 200 ? -17.809 -29.041 -3.863 1.00 90.88 200 VAL A O 1
ATOM 1507 N N . ASN A 1 201 ? -18.353 -27.865 -2.033 1.00 92.00 201 ASN A N 1
ATOM 1508 C CA . ASN A 1 201 ? -17.289 -28.402 -1.168 1.00 92.00 201 ASN A CA 1
ATOM 1509 C C . ASN A 1 201 ? -15.854 -28.015 -1.608 1.00 92.00 201 ASN A C 1
ATOM 1511 O O . ASN A 1 201 ? -15.025 -28.858 -1.956 1.00 92.00 201 ASN A O 1
ATOM 1515 N N . PHE A 1 202 ? -15.540 -26.714 -1.580 1.00 93.94 202 PHE A N 1
ATOM 1516 C CA . PHE A 1 202 ? -14.170 -26.220 -1.781 1.00 93.94 202 PHE A CA 1
ATOM 1517 C C . PHE A 1 202 ? -13.211 -26.808 -0.721 1.00 93.94 202 PHE A C 1
ATOM 1519 O O . PHE A 1 202 ? -13.571 -26.833 0.459 1.00 93.94 202 PHE A O 1
ATOM 1526 N N . PRO A 1 203 ? -11.990 -27.254 -1.082 1.00 92.81 203 PRO A N 1
ATOM 1527 C CA . PRO A 1 203 ? -11.306 -27.090 -2.373 1.00 92.81 203 PRO A CA 1
ATOM 1528 C C . PRO A 1 203 ? -11.471 -28.260 -3.355 1.00 92.81 203 PRO A C 1
ATOM 1530 O O . PRO A 1 203 ? -10.785 -28.293 -4.374 1.00 92.81 203 PRO A O 1
ATOM 1533 N N . TYR A 1 204 ? -12.311 -29.247 -3.040 1.00 92.81 204 TYR A N 1
ATOM 1534 C CA . TYR A 1 204 ? -12.446 -30.464 -3.845 1.00 92.81 204 TYR A CA 1
ATOM 1535 C C . TYR A 1 204 ? -13.407 -30.292 -5.024 1.00 92.81 204 TYR A C 1
ATOM 1537 O O . TYR A 1 204 ? -13.186 -30.913 -6.058 1.00 92.81 204 TYR A O 1
ATOM 1545 N N . CYS A 1 205 ? -14.407 -29.415 -4.884 1.00 92.94 205 CYS A N 1
ATOM 1546 C CA . CYS A 1 205 ? -15.335 -29.017 -5.945 1.00 92.94 205 CYS A CA 1
ATOM 1547 C C . CYS A 1 205 ? -15.993 -30.216 -6.639 1.00 92.94 205 CYS A C 1
ATOM 1549 O O . CYS A 1 205 ? -15.739 -30.528 -7.800 1.00 92.94 205 CYS A O 1
ATOM 1551 N N . GLU A 1 206 ? -16.850 -30.891 -5.880 1.00 91.62 206 GLU A N 1
ATOM 1552 C CA . GLU A 1 206 ? -17.588 -32.083 -6.290 1.00 91.62 206 GLU A CA 1
ATOM 1553 C C . GLU A 1 206 ? -18.966 -31.686 -6.833 1.00 91.62 206 GLU A C 1
ATOM 1555 O O . GLU A 1 206 ? -19.545 -30.685 -6.404 1.00 91.62 206 GLU A O 1
ATOM 1560 N N . GLU A 1 207 ? -19.512 -32.466 -7.771 1.00 87.38 207 GLU A N 1
ATOM 1561 C CA . GLU A 1 207 ? -20.881 -32.254 -8.244 1.00 87.38 207 GLU A CA 1
ATOM 1562 C C . GLU A 1 207 ? -21.847 -32.360 -7.065 1.00 87.38 207 GLU A C 1
ATOM 1564 O O . GLU A 1 207 ? -21.843 -33.346 -6.318 1.00 87.38 207 GLU A O 1
ATOM 1569 N N . ALA A 1 208 ? -22.697 -31.347 -6.899 1.00 75.38 208 ALA A N 1
ATOM 1570 C CA . ALA A 1 208 ? -23.814 -31.468 -5.985 1.00 75.38 208 ALA A CA 1
ATOM 1571 C C . ALA A 1 208 ? -24.696 -32.604 -6.510 1.00 75.38 208 ALA A C 1
ATOM 1573 O O . ALA A 1 208 ? -25.318 -32.466 -7.563 1.00 75.38 208 ALA A O 1
ATOM 1574 N N . LEU A 1 209 ? -24.720 -33.743 -5.808 1.00 67.12 209 LEU A N 1
ATOM 1575 C CA . LEU A 1 209 ? -25.638 -34.833 -6.116 1.00 67.12 209 LEU A CA 1
ATOM 1576 C C . LEU A 1 209 ? -27.052 -34.260 -6.064 1.00 67.12 209 LEU A C 1
ATOM 1578 O O . LEU A 1 209 ? -27.619 -34.065 -4.988 1.00 67.12 209 LEU A O 1
ATOM 1582 N N . ALA A 1 210 ? -27.599 -33.968 -7.242 1.00 56.47 210 ALA A N 1
ATOM 1583 C CA . ALA A 1 210 ? -29.000 -33.677 -7.411 1.00 56.47 210 ALA A CA 1
ATOM 1584 C C . ALA A 1 210 ? -29.740 -34.891 -6.856 1.00 56.47 210 ALA A C 1
ATOM 1586 O O . ALA A 1 210 ? -29.744 -35.969 -7.456 1.00 56.47 210 ALA A O 1
ATOM 1587 N N . THR A 1 211 ? -30.337 -34.735 -5.675 1.00 46.69 211 THR A N 1
ATOM 1588 C CA . THR A 1 211 ? -31.452 -35.604 -5.332 1.00 46.69 211 THR A CA 1
ATOM 1589 C C . THR A 1 211 ? -32.442 -35.412 -6.467 1.00 46.69 211 THR A C 1
ATOM 1591 O O . THR A 1 211 ? -32.836 -34.297 -6.796 1.00 46.69 211 THR A O 1
ATOM 1594 N N . THR A 1 212 ? -32.693 -36.490 -7.196 1.00 44.31 212 THR A N 1
ATOM 1595 C CA . THR A 1 212 ? -33.619 -36.496 -8.315 1.00 44.31 212 THR A CA 1
ATOM 1596 C C . THR A 1 212 ? -34.979 -36.064 -7.785 1.00 44.31 212 THR A C 1
ATOM 1598 O O . THR A 1 212 ? -35.673 -36.865 -7.159 1.00 44.31 212 THR A O 1
ATOM 1601 N N . GLU A 1 213 ? -35.360 -34.811 -8.015 1.00 50.31 213 GLU A N 1
ATOM 1602 C CA . GLU A 1 213 ? -36.732 -34.360 -7.835 1.00 50.31 213 GLU A CA 1
ATOM 1603 C C . GLU A 1 213 ? -37.574 -34.990 -8.947 1.00 50.31 213 GLU A C 1
ATOM 1605 O O . GLU A 1 213 ? -37.788 -34.432 -10.020 1.00 50.31 213 GLU A O 1
ATOM 1610 N N . ALA A 1 214 ? -38.043 -36.205 -8.686 1.00 49.38 214 ALA A N 1
ATOM 1611 C CA . ALA A 1 214 ? -39.334 -36.629 -9.181 1.00 49.38 214 ALA A CA 1
ATOM 1612 C C . ALA A 1 214 ? -40.353 -36.317 -8.085 1.00 49.38 214 ALA A C 1
ATOM 1614 O O . ALA A 1 214 ? -40.789 -37.225 -7.396 1.00 49.38 214 ALA A O 1
ATOM 1615 N N . GLU A 1 215 ? -40.703 -35.042 -7.913 1.00 44.00 215 GLU A N 1
ATOM 1616 C CA . GLU A 1 215 ? -42.084 -34.677 -7.606 1.00 44.00 215 GLU A CA 1
ATOM 1617 C C . GLU A 1 215 ? -42.360 -33.216 -7.975 1.00 44.00 215 GLU A C 1
ATOM 1619 O O . GLU A 1 215 ? -41.853 -32.250 -7.417 1.00 44.00 215 GLU A O 1
ATOM 1624 N N . MET A 1 216 ? -43.167 -33.114 -9.020 1.00 60.81 216 MET A N 1
ATOM 1625 C CA . MET A 1 216 ? -43.934 -31.963 -9.440 1.00 60.81 216 MET A CA 1
ATOM 1626 C C . MET A 1 216 ? -44.866 -31.533 -8.301 1.00 60.81 216 MET A C 1
ATOM 1628 O O . MET A 1 216 ? -45.795 -32.274 -8.015 1.00 60.81 216 MET A O 1
ATOM 1632 N N . ASP A 1 217 ? -44.675 -30.347 -7.713 1.00 44.53 217 ASP A N 1
ATOM 1633 C CA . ASP A 1 217 ? -45.801 -29.554 -7.196 1.00 44.53 217 ASP A CA 1
ATOM 1634 C C . ASP A 1 217 ? -45.452 -28.071 -6.949 1.00 44.53 217 ASP A C 1
ATOM 1636 O O . ASP A 1 217 ? -44.980 -27.675 -5.894 1.00 44.53 217 ASP A O 1
ATOM 1640 N N . THR A 1 218 ? -45.794 -27.250 -7.950 1.00 42.41 218 THR A N 1
ATOM 1641 C CA . THR A 1 218 ? -46.234 -25.834 -7.904 1.00 42.41 218 THR A CA 1
ATOM 1642 C C . THR A 1 218 ? -45.369 -24.737 -7.234 1.00 42.41 218 THR A C 1
ATOM 1644 O O . THR A 1 218 ? -44.728 -24.941 -6.212 1.00 42.41 218 THR A O 1
ATOM 1647 N N . PRO A 1 219 ? -45.388 -23.491 -7.759 1.00 49.28 219 PRO A N 1
ATOM 1648 C CA . PRO A 1 219 ? -44.634 -22.389 -7.171 1.00 49.28 219 PRO A CA 1
ATOM 1649 C C . PRO A 1 219 ? -45.358 -21.839 -5.932 1.00 49.28 219 PRO A C 1
ATOM 1651 O O . PRO A 1 219 ? -46.411 -21.209 -6.052 1.00 49.28 219 PRO A O 1
ATOM 1654 N N . THR A 1 220 ? -44.792 -22.016 -4.736 1.00 53.28 220 THR A N 1
ATOM 1655 C CA . THR A 1 220 ? -45.221 -21.234 -3.566 1.00 53.28 220 THR A CA 1
ATOM 1656 C C . THR A 1 220 ? -44.770 -19.773 -3.700 1.00 53.28 220 THR A C 1
ATOM 1658 O O . THR A 1 220 ? -43.642 -19.527 -4.135 1.00 53.28 220 THR A O 1
ATOM 1661 N N . PRO A 1 221 ? -45.600 -18.782 -3.320 1.00 50.66 221 PRO A N 1
ATOM 1662 C CA . PRO A 1 221 ? -45.222 -17.375 -3.395 1.00 50.66 221 PRO A CA 1
ATOM 1663 C C . PRO A 1 221 ? -44.104 -17.060 -2.397 1.00 50.66 221 PRO A C 1
ATOM 1665 O O . PRO A 1 221 ? -44.050 -17.645 -1.317 1.00 50.66 221 PRO A O 1
ATOM 1668 N N . TRP A 1 222 ? -43.250 -16.091 -2.723 1.00 41.47 222 TRP A N 1
ATOM 1669 C CA . TRP A 1 222 ? -42.306 -15.507 -1.771 1.00 41.47 222 TRP A CA 1
ATOM 1670 C C . TRP A 1 222 ? -43.063 -14.955 -0.556 1.00 41.47 222 TRP A C 1
ATOM 1672 O O . TRP A 1 222 ? -43.778 -13.961 -0.666 1.00 41.47 222 TRP A O 1
ATOM 1682 N N . VAL A 1 223 ? -42.908 -15.610 0.594 1.00 47.31 223 VAL A N 1
ATOM 1683 C CA . VAL A 1 223 ? -43.444 -15.156 1.882 1.00 47.31 223 VAL A CA 1
ATOM 1684 C C . VAL A 1 223 ? -42.322 -14.442 2.633 1.00 47.31 223 VAL A C 1
ATOM 1686 O O . VAL A 1 223 ? -41.234 -14.998 2.812 1.00 47.31 223 VAL A O 1
ATOM 1689 N N . HIS A 1 224 ? -42.563 -13.197 3.048 1.00 48.31 224 HIS A N 1
ATOM 1690 C CA . HIS A 1 224 ? -41.559 -12.395 3.740 1.00 48.31 224 HIS A CA 1
ATOM 1691 C C . HIS A 1 224 ? -41.213 -13.056 5.091 1.00 48.31 224 HIS A C 1
ATOM 1693 O O . HIS A 1 224 ? -42.107 -13.563 5.769 1.00 48.31 224 HIS A O 1
ATOM 1699 N N . PRO A 1 225 ? -39.949 -13.020 5.558 1.00 44.81 225 PRO A N 1
ATOM 1700 C CA . PRO A 1 225 ? -39.547 -13.604 6.847 1.00 44.81 225 PRO A CA 1
ATOM 1701 C C . PRO A 1 225 ? -40.392 -13.132 8.043 1.00 44.81 225 PRO A C 1
ATOM 1703 O O . PRO A 1 225 ? -40.611 -13.884 8.988 1.00 44.81 225 PRO A O 1
ATOM 1706 N N . ARG A 1 226 ? -40.945 -11.915 7.956 1.00 47.97 226 ARG A N 1
ATOM 1707 C CA . ARG A 1 226 ? -41.852 -11.327 8.949 1.00 47.97 226 ARG A CA 1
ATOM 1708 C C . ARG A 1 226 ? -43.181 -12.079 9.082 1.00 47.97 226 ARG A C 1
ATOM 1710 O O . ARG A 1 226 ? -43.728 -12.128 10.177 1.00 47.97 226 ARG A O 1
ATOM 1717 N N . ASP A 1 227 ? -43.669 -12.702 8.012 1.00 49.53 227 ASP A N 1
ATOM 1718 C CA . ASP A 1 227 ? -44.922 -13.467 8.004 1.00 49.53 227 ASP A CA 1
ATOM 1719 C C . ASP A 1 227 ? -44.758 -14.844 8.674 1.00 49.53 227 ASP A C 1
ATOM 1721 O O . ASP A 1 227 ? -45.727 -15.418 9.175 1.00 49.53 227 ASP A O 1
ATOM 1725 N N . ARG A 1 228 ? -43.516 -15.346 8.764 1.00 50.88 228 ARG A N 1
ATOM 1726 C CA . ARG A 1 228 ? -43.169 -16.596 9.458 1.00 50.88 228 ARG A CA 1
ATOM 1727 C C . ARG A 1 228 ? -43.368 -16.469 10.975 1.00 50.88 228 ARG A C 1
ATOM 1729 O O . ARG A 1 228 ? -43.884 -17.389 11.599 1.00 50.88 228 ARG A O 1
ATOM 1736 N N . CYS A 1 229 ? -43.091 -15.289 11.537 1.00 49.62 229 CYS A N 1
ATOM 1737 C CA . CYS A 1 229 ? -43.335 -14.964 12.949 1.00 49.62 229 CYS A CA 1
ATOM 1738 C C . CYS A 1 229 ? -44.819 -14.733 13.297 1.00 49.62 229 CYS A C 1
ATOM 1740 O O . CYS A 1 229 ? -45.172 -14.669 14.472 1.00 49.62 229 CYS A O 1
ATOM 1742 N N . VAL A 1 230 ? -45.701 -14.565 12.305 1.00 44.62 230 VAL A N 1
ATOM 1743 C CA . VAL A 1 230 ? -47.129 -14.274 12.535 1.00 44.62 230 VAL A CA 1
ATOM 1744 C C . VAL A 1 230 ? -47.967 -15.555 12.601 1.00 44.62 230 VAL A C 1
ATOM 1746 O O . VAL A 1 230 ? -49.042 -15.539 13.209 1.00 44.62 230 VAL A O 1
ATOM 1749 N N . SER A 1 231 ? -47.491 -16.651 11.995 1.00 46.19 231 SER A N 1
ATOM 1750 C CA . SER A 1 231 ? -48.312 -17.849 11.781 1.00 46.19 231 SER A CA 1
ATOM 1751 C C . SER A 1 231 ? -48.448 -18.760 13.007 1.00 46.19 231 SER A C 1
ATOM 1753 O O . SER A 1 231 ? -49.498 -19.377 13.165 1.00 46.19 231 SER A O 1
ATOM 1755 N N . ASP A 1 232 ? -47.486 -18.744 13.937 1.00 46.91 232 ASP A N 1
ATOM 1756 C CA . ASP A 1 232 ? -47.529 -19.557 15.159 1.00 46.91 232 ASP A CA 1
ATOM 1757 C C . ASP A 1 232 ? -47.721 -18.694 16.412 1.00 46.91 232 ASP A C 1
ATOM 1759 O O . ASP A 1 232 ? -46.846 -18.509 17.251 1.00 46.91 232 ASP A O 1
ATOM 1763 N N . ARG A 1 233 ? -48.939 -18.169 16.597 1.00 45.00 233 ARG A N 1
ATOM 1764 C CA . ARG A 1 233 ? -49.337 -17.498 17.855 1.00 45.00 233 ARG A CA 1
ATOM 1765 C C . ARG A 1 233 ? -49.522 -18.453 19.040 1.00 45.00 233 ARG A C 1
ATOM 1767 O O . ARG A 1 233 ? -50.049 -18.036 20.071 1.00 45.00 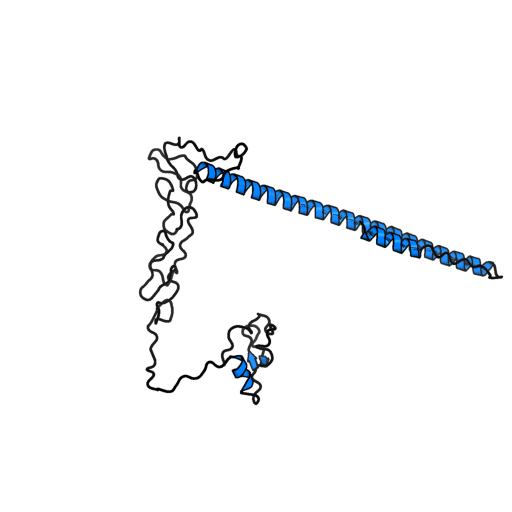233 ARG A O 1
ATOM 1774 N N . VAL A 1 234 ? -49.169 -19.727 18.894 1.00 45.31 234 VAL A N 1
ATOM 1775 C CA . VAL A 1 234 ? -49.531 -20.768 19.865 1.00 45.31 234 VAL A CA 1
ATOM 1776 C C . VAL A 1 234 ? -48.313 -21.350 20.579 1.00 45.31 234 VAL A C 1
ATOM 1778 O O . VAL A 1 234 ? -48.463 -21.828 21.701 1.00 45.31 234 VAL A O 1
ATOM 1781 N N . HIS A 1 235 ? -47.102 -21.205 20.035 1.00 44.62 235 HIS A N 1
ATOM 1782 C CA . HIS A 1 235 ? -45.883 -21.639 20.712 1.00 44.62 235 HIS A CA 1
ATOM 1783 C C . HIS A 1 235 ? -44.858 -20.507 20.710 1.00 44.62 235 HIS A C 1
ATOM 1785 O O . HIS A 1 235 ? -44.516 -19.944 19.678 1.00 44.62 235 HIS A O 1
ATOM 1791 N N . GLY A 1 236 ? -44.458 -20.096 21.914 1.00 51.91 236 GLY A N 1
ATOM 1792 C CA . GLY A 1 236 ? -43.460 -19.059 22.124 1.00 51.91 236 GLY A CA 1
ATOM 1793 C C . GLY A 1 236 ? -42.103 -19.552 21.658 1.00 51.91 236 GLY A C 1
ATOM 1794 O O . GLY A 1 236 ? -41.354 -20.105 22.457 1.00 51.91 236 GLY A O 1
ATOM 1795 N N . ASP A 1 237 ? -41.811 -19.350 20.382 1.00 60.50 237 ASP A N 1
ATOM 1796 C CA . ASP A 1 237 ? -40.532 -19.729 19.813 1.00 60.50 237 ASP A CA 1
ATOM 1797 C C . ASP A 1 237 ? -39.444 -18.776 20.321 1.00 60.50 237 ASP A C 1
ATOM 1799 O O . ASP A 1 237 ? -39.576 -17.542 20.348 1.00 60.50 237 ASP A O 1
ATOM 1803 N N . VAL A 1 238 ? -38.382 -19.393 20.825 1.00 58.31 238 VAL A N 1
ATOM 1804 C CA . VAL A 1 238 ? -37.254 -18.742 21.473 1.00 58.31 238 VAL A CA 1
ATOM 1805 C C . VAL A 1 238 ? -36.008 -19.067 20.660 1.00 58.31 238 VAL A C 1
ATOM 1807 O O . VAL A 1 238 ? -35.696 -20.235 20.435 1.00 58.31 238 VAL A O 1
ATOM 1810 N N . PHE A 1 239 ? -35.286 -18.041 20.223 1.00 57.03 239 PHE A N 1
ATOM 1811 C CA . PHE A 1 239 ? -34.066 -18.172 19.430 1.00 57.03 239 PHE A CA 1
ATOM 1812 C C . PHE A 1 239 ? -32.820 -18.143 20.312 1.00 57.03 239 PHE A C 1
ATOM 1814 O O . PHE A 1 239 ? -32.815 -17.523 21.371 1.00 57.03 239 PHE A O 1
ATOM 1821 N N . SER A 1 240 ? -31.752 -18.814 19.878 1.00 55.62 240 SER A N 1
ATOM 1822 C CA . SER A 1 240 ? -30.510 -18.941 20.654 1.00 55.62 240 SER A CA 1
ATOM 1823 C C . SER A 1 240 ? -29.391 -18.089 20.044 1.00 55.62 240 SER A C 1
ATOM 1825 O O . SER A 1 240 ? -28.953 -18.374 18.929 1.00 55.62 240 SER A O 1
ATOM 1827 N N . CYS A 1 241 ? -28.877 -17.080 20.762 1.00 58.03 241 CYS A N 1
ATOM 1828 C CA . CYS A 1 241 ? -27.728 -16.296 20.284 1.00 58.03 241 CYS A CA 1
ATOM 1829 C C . CYS A 1 241 ? -26.450 -17.173 20.358 1.00 58.03 241 CYS A C 1
ATOM 1831 O O . CYS A 1 241 ? -26.015 -17.600 21.434 1.00 58.03 241 CYS A O 1
ATOM 1833 N N . HIS A 1 242 ? -25.824 -17.456 19.211 1.00 52.28 242 HIS A N 1
ATOM 1834 C CA . HIS A 1 242 ? -24.582 -18.235 19.144 1.00 52.28 242 HIS A CA 1
ATOM 1835 C C . HIS A 1 242 ? -23.397 -17.339 19.541 1.00 52.28 242 HIS A C 1
ATOM 1837 O O . HIS A 1 242 ? -22.994 -16.499 18.739 1.00 52.28 242 HIS A O 1
ATOM 1843 N N . HIS A 1 243 ? -22.924 -17.467 20.789 1.00 53.16 243 HIS A N 1
ATOM 1844 C CA . HIS A 1 243 ? -21.545 -17.248 21.290 1.00 53.16 243 HIS A CA 1
ATOM 1845 C C . HIS A 1 243 ? -21.462 -16.894 22.789 1.00 53.16 243 HIS A C 1
ATOM 1847 O O . HIS A 1 243 ? -20.385 -17.040 23.354 1.00 53.16 243 HIS A O 1
ATOM 1853 N N . ASP A 1 244 ? -22.575 -16.576 23.459 1.00 48.38 244 ASP A N 1
ATOM 1854 C CA . ASP A 1 244 ? -22.607 -16.287 24.909 1.00 48.38 244 ASP A CA 1
ATOM 1855 C C . ASP A 1 244 ? -23.431 -17.324 25.690 1.00 48.38 244 ASP A C 1
ATOM 1857 O O . ASP A 1 244 ? -24.397 -17.015 26.383 1.00 48.38 244 ASP A O 1
ATOM 1861 N N . GLY A 1 245 ? -23.090 -18.606 25.540 1.00 53.12 245 GLY A N 1
ATOM 1862 C CA . GLY A 1 245 ? -23.711 -19.669 26.342 1.00 53.12 245 GLY A CA 1
ATOM 1863 C C . GLY A 1 245 ? -25.163 -20.016 25.980 1.00 53.12 245 GLY A C 1
ATOM 1864 O O . GLY A 1 245 ? -25.839 -20.654 26.780 1.00 53.12 245 GLY A O 1
ATOM 1865 N N . GLY A 1 246 ? -25.637 -19.641 24.784 1.00 55.88 246 GLY A N 1
ATOM 1866 C CA . GLY A 1 246 ? -26.947 -20.066 24.269 1.00 55.88 246 GLY A CA 1
ATOM 1867 C C . GLY A 1 246 ? -28.132 -19.285 24.836 1.00 55.88 246 GLY A C 1
ATOM 1868 O O . GLY A 1 246 ? -29.202 -19.856 25.038 1.00 55.88 246 GLY A O 1
ATOM 1869 N N . GLN A 1 247 ? -27.948 -17.991 25.115 1.00 60.75 247 GLN A N 1
ATOM 1870 C CA . GLN A 1 247 ? -29.017 -17.134 25.618 1.00 60.75 247 GLN A CA 1
ATOM 1871 C C . GLN A 1 247 ? -30.231 -17.137 24.680 1.00 60.75 247 GLN A C 1
ATOM 1873 O O . GLN A 1 247 ? -30.112 -16.998 23.463 1.00 60.75 247 GLN A O 1
ATOM 1878 N N . GLN A 1 248 ? -31.390 -17.311 25.304 1.00 62.19 248 GLN A N 1
ATOM 1879 C CA . GLN A 1 248 ? -32.675 -17.569 24.683 1.00 62.19 248 GLN A CA 1
ATOM 1880 C C . GLN A 1 248 ? -33.493 -16.269 24.588 1.00 62.19 248 GLN A C 1
ATOM 1882 O O . GLN A 1 248 ? -33.809 -15.669 25.617 1.00 62.19 248 GLN A O 1
ATOM 1887 N N . VAL A 1 249 ? -33.826 -15.824 23.371 1.00 62.62 249 VAL A N 1
ATOM 1888 C CA . VAL A 1 249 ? -34.566 -14.578 23.100 1.00 62.62 249 VAL A CA 1
ATOM 1889 C C . VAL A 1 249 ? -35.910 -14.847 22.402 1.00 62.62 249 VAL A C 1
ATOM 1891 O O . VAL A 1 249 ? -35.956 -15.591 21.424 1.00 62.62 249 VAL A O 1
ATOM 1894 N N . PRO A 1 250 ? -37.032 -14.281 22.885 1.00 64.25 250 PRO A N 1
ATOM 1895 C CA . PRO A 1 250 ? -38.340 -14.477 22.256 1.00 64.25 250 PRO A CA 1
ATOM 1896 C C . PRO A 1 250 ? -38.433 -13.882 20.841 1.00 64.25 250 PRO A C 1
ATOM 1898 O O . PRO A 1 250 ? -37.969 -12.765 20.627 1.00 64.25 250 PRO A O 1
ATOM 1901 N N . CYS A 1 251 ? -39.162 -14.543 19.929 1.00 61.19 251 CYS A N 1
ATOM 1902 C CA . CYS A 1 251 ? -39.443 -14.086 18.550 1.00 61.19 251 CYS A CA 1
ATOM 1903 C C . CYS A 1 251 ? -39.760 -12.590 18.385 1.00 61.19 251 CYS A C 1
ATOM 1905 O O . CYS A 1 251 ? -39.407 -11.993 17.372 1.00 61.19 251 CYS A O 1
ATOM 1907 N N . ARG A 1 252 ? -40.445 -11.972 19.358 1.00 59.34 252 ARG A N 1
ATOM 1908 C CA . ARG A 1 252 ? -40.858 -10.558 19.294 1.00 59.34 252 ARG A CA 1
ATOM 1909 C C . ARG A 1 252 ? -39.698 -9.554 19.227 1.00 59.34 252 ARG A C 1
ATOM 1911 O O . ARG A 1 252 ? -39.965 -8.403 18.919 1.00 59.34 252 ARG A O 1
ATOM 1918 N N . PHE A 1 253 ? -38.483 -9.996 19.540 1.00 58.47 253 PHE A N 1
ATOM 1919 C CA . PHE A 1 253 ? -37.269 -9.185 19.684 1.00 58.47 253 PHE A CA 1
ATOM 1920 C C . PHE A 1 253 ? -36.207 -9.473 18.612 1.00 58.47 253 PHE A C 1
ATOM 1922 O O . PHE A 1 253 ? -35.124 -8.923 18.633 1.00 58.47 253 PHE A O 1
ATOM 1929 N N . VAL A 1 254 ? -36.454 -10.403 17.686 1.00 55.78 254 VAL A N 1
ATOM 1930 C CA . VAL A 1 254 ? -35.403 -10.856 16.749 1.00 55.78 254 VAL A CA 1
ATOM 1931 C C . VAL A 1 254 ? -35.484 -10.132 15.395 1.00 55.78 254 VAL A C 1
ATOM 1933 O O . VAL A 1 254 ? -34.635 -10.328 14.538 1.00 55.78 254 VAL A O 1
ATOM 1936 N N . CYS A 1 255 ? -36.495 -9.282 15.175 1.00 53.53 255 CYS A N 1
ATOM 1937 C CA . CYS A 1 255 ? -36.721 -8.586 13.898 1.00 53.53 255 CYS A CA 1
ATOM 1938 C C . CYS A 1 255 ? -37.467 -7.241 14.060 1.00 53.53 255 CYS A C 1
ATOM 1940 O O . CYS A 1 255 ? -38.326 -6.909 13.229 1.00 53.53 255 CYS A O 1
ATOM 1942 N N . ASP A 1 256 ? -37.236 -6.498 15.145 1.00 56.34 256 ASP A N 1
ATOM 1943 C CA . ASP A 1 256 ? -37.853 -5.178 15.360 1.00 56.34 256 ASP A CA 1
ATOM 1944 C C . ASP A 1 256 ? -36.978 -3.997 14.893 1.00 56.34 256 ASP A C 1
ATOM 1946 O O . ASP A 1 256 ? -37.488 -2.880 14.781 1.00 56.34 256 ASP A O 1
ATOM 1950 N N . GLY A 1 257 ? -35.736 -4.270 14.477 1.00 52.78 257 GLY A N 1
ATOM 1951 C CA . GLY A 1 257 ? -34.787 -3.290 13.941 1.00 52.78 257 GLY A CA 1
ATOM 1952 C C . GLY A 1 257 ? -33.857 -2.690 14.998 1.00 52.78 257 GLY A C 1
ATOM 1953 O O . GLY A 1 257 ? -32.990 -1.887 14.648 1.00 52.78 257 GLY A O 1
ATOM 1954 N N . ASP A 1 258 ? -34.021 -3.073 16.266 1.00 55.28 258 ASP A N 1
ATOM 1955 C CA . ASP A 1 258 ? -33.086 -2.770 17.341 1.00 55.28 258 ASP A CA 1
ATOM 1956 C C . ASP A 1 258 ? -32.257 -4.029 17.659 1.00 55.28 258 ASP A C 1
ATOM 1958 O O . ASP A 1 258 ? -32.780 -5.127 17.820 1.00 55.28 258 ASP A O 1
ATOM 1962 N N . ARG A 1 259 ? -30.927 -3.883 17.743 1.00 57.47 259 ARG A N 1
ATOM 1963 C CA . ARG A 1 259 ? -30.025 -5.030 17.940 1.00 57.47 259 ARG A CA 1
ATOM 1964 C C . ARG A 1 259 ? -30.118 -5.590 19.354 1.00 57.47 259 ARG A C 1
ATOM 1966 O O . ARG A 1 259 ? -29.479 -5.067 20.268 1.00 57.47 259 ARG A O 1
ATOM 1973 N N . ASP A 1 260 ? -30.820 -6.707 19.497 1.00 63.84 260 ASP A N 1
ATOM 1974 C CA . ASP A 1 260 ? -31.089 -7.324 20.800 1.00 63.84 260 ASP A CA 1
ATOM 1975 C C . ASP A 1 260 ? -30.088 -8.424 21.219 1.00 63.84 260 ASP A C 1
ATOM 1977 O O . ASP A 1 260 ? -29.969 -8.729 22.410 1.00 63.84 260 ASP A O 1
ATOM 1981 N N . CYS A 1 261 ? -29.299 -8.996 20.293 1.00 62.69 261 CYS A N 1
ATOM 1982 C CA . CYS A 1 261 ? -28.140 -9.832 20.660 1.00 62.69 261 CYS A CA 1
ATOM 1983 C C . CYS A 1 261 ? -26.875 -8.946 20.834 1.00 62.69 261 CYS A C 1
ATOM 1985 O O . CYS A 1 261 ? -26.636 -8.048 20.021 1.00 62.69 261 CYS A O 1
ATOM 1987 N N . PRO A 1 262 ? -25.973 -9.244 21.799 1.00 54.31 262 PRO A N 1
ATOM 1988 C CA . PRO A 1 262 ? -24.770 -8.440 22.086 1.00 54.31 262 PRO A CA 1
ATOM 1989 C C . PRO A 1 262 ? -23.816 -8.227 20.897 1.00 54.31 262 PRO A C 1
ATOM 1991 O O . PRO A 1 262 ? -23.024 -7.286 20.885 1.00 54.31 262 PRO A O 1
ATOM 1994 N N . ASN A 1 263 ? -23.875 -9.108 19.895 1.00 52.72 263 ASN A N 1
ATOM 1995 C CA . ASN A 1 263 ? -23.054 -9.077 18.685 1.00 52.72 263 ASN A CA 1
ATOM 1996 C C . ASN A 1 263 ? -23.790 -8.526 17.447 1.00 52.72 263 ASN A C 1
ATOM 1998 O O . ASN A 1 263 ? -23.210 -8.527 16.361 1.00 52.72 263 ASN A O 1
ATOM 2002 N N . GLY A 1 264 ? -25.042 -8.076 17.589 1.00 52.09 264 GLY A N 1
ATOM 2003 C CA . GLY A 1 264 ? -25.857 -7.564 16.486 1.00 52.09 264 GLY A CA 1
ATOM 2004 C C . GLY A 1 264 ? -26.292 -8.612 15.458 1.00 52.09 264 GLY A C 1
ATOM 2005 O O . GLY A 1 264 ? -26.438 -8.280 14.283 1.00 52.09 264 GLY A O 1
ATOM 2006 N N . ARG A 1 265 ? -26.408 -9.888 15.858 1.00 54.66 265 ARG A N 1
ATOM 2007 C CA . ARG A 1 265 ? -26.937 -10.963 15.004 1.00 54.66 265 ARG A CA 1
ATOM 2008 C C . ARG A 1 265 ? -28.439 -11.142 15.201 1.00 54.66 265 ARG A C 1
ATOM 2010 O O . ARG A 1 265 ? -28.882 -12.086 15.844 1.00 54.66 265 ARG A O 1
ATOM 2017 N N . ASP A 1 266 ? -29.183 -10.252 14.581 1.00 57.47 266 ASP A N 1
ATOM 2018 C CA . ASP A 1 266 ? -30.635 -10.297 14.421 1.00 57.47 266 ASP A CA 1
ATOM 2019 C C . ASP A 1 266 ? -31.051 -9.981 12.967 1.00 57.47 266 ASP A C 1
ATOM 2021 O O . ASP A 1 266 ? -32.134 -10.354 12.530 1.00 57.47 266 ASP A O 1
ATOM 2025 N N . GLU A 1 267 ? -30.154 -9.425 12.138 1.00 51.47 267 GLU A N 1
ATOM 2026 C CA . GLU A 1 267 ? -30.587 -8.763 10.894 1.00 51.47 267 GLU A CA 1
ATOM 2027 C C . GLU A 1 267 ? -30.152 -9.392 9.558 1.00 51.47 267 GLU A C 1
ATOM 2029 O O . GLU A 1 267 ? -30.269 -8.749 8.518 1.00 51.47 267 GLU A O 1
ATOM 2034 N N . SER A 1 268 ? -29.686 -10.644 9.494 1.00 47.72 268 SER A N 1
ATOM 2035 C CA . SER A 1 268 ? -29.445 -11.243 8.158 1.00 47.72 268 SER A CA 1
ATOM 2036 C C . SER A 1 268 ? -29.782 -12.711 7.971 1.00 47.72 268 SER A C 1
ATOM 2038 O O . SER A 1 268 ? -29.977 -13.114 6.825 1.00 47.72 268 SER A O 1
ATOM 2040 N N . VAL A 1 269 ? -29.910 -13.520 9.026 1.00 47.34 269 VAL A N 1
ATOM 2041 C CA . VAL A 1 269 ? -30.169 -14.951 8.822 1.00 47.34 269 VAL A CA 1
ATOM 2042 C C . VAL A 1 269 ? -30.904 -15.585 10.009 1.00 47.34 269 VAL A C 1
ATOM 2044 O O . VAL A 1 269 ? -30.288 -16.081 10.948 1.00 47.34 269 VAL A O 1
ATOM 2047 N N . CYS A 1 270 ? -32.238 -15.591 9.966 1.00 47.00 270 CYS A N 1
ATOM 2048 C CA . CYS A 1 270 ? -33.052 -16.462 10.818 1.00 47.00 270 CYS A CA 1
ATOM 2049 C C . CYS A 1 270 ? -33.305 -17.778 10.070 1.00 47.00 270 CYS A C 1
ATOM 2051 O O . CYS A 1 270 ? -34.143 -17.831 9.169 1.00 47.00 270 CYS A O 1
ATOM 2053 N N . HIS A 1 271 ? -32.594 -18.843 10.434 1.00 46.53 271 HIS A N 1
ATOM 2054 C CA . HIS A 1 271 ? -32.951 -20.205 10.034 1.00 46.53 271 HIS A CA 1
ATOM 2055 C C . HIS A 1 271 ? -33.514 -20.951 11.248 1.00 46.53 271 HIS A C 1
ATOM 2057 O O . HIS A 1 271 ? -32.984 -20.825 12.350 1.00 46.53 271 HIS A O 1
ATOM 2063 N N . GLN A 1 272 ? -34.618 -21.677 11.041 1.00 41.31 272 GLN A N 1
ATOM 2064 C CA . GLN A 1 272 ? -35.196 -22.590 12.032 1.00 41.31 272 GLN A CA 1
ATOM 2065 C C . GLN A 1 272 ? -34.129 -23.614 12.440 1.00 41.31 272 GLN A C 1
ATOM 2067 O O . GLN A 1 272 ? -33.490 -24.200 11.564 1.00 41.31 272 GLN A O 1
ATOM 2072 N N . GLY A 1 273 ? -33.923 -23.775 13.747 1.00 39.25 273 GLY A N 1
ATOM 2073 C CA . GLY A 1 273 ? -33.171 -24.891 14.323 1.00 39.25 273 GLY A CA 1
ATOM 2074 C C . GLY A 1 273 ? -34.078 -26.086 14.552 1.00 39.25 273 GLY A C 1
ATOM 2075 O O . GLY A 1 273 ? -35.252 -25.847 14.914 1.00 39.25 273 GLY A O 1
#

pLDDT: mean 73.21, std 17.94, range [39.25, 97.69]

Organism: Apolygus lucorum (NCBI:txid248454)

Radius of gyration: 39.09 Å; chains: 1; bounding box: 78×87×90 Å

Secondary structure (DSSP, 8-state):
-HHHHHHHHHHHHHS-------S-S-HHHHHHHHHHHHHHHHHHHHHHHHHHHHHHHHHHHHHHHHHHHHHHHHHHHHHHHHHHHHHHHHHHHTT---TT---TT-TT---SS--SSS---TTTEEEEEE-TTS-EEE-TTEESTTS-EEPTTEESTTT-EE----TTTEEEEEE-TT--EEEPTTEESTTS-EEPTTEESTTT-EE-----------------HHHHHHH-TTS--EEE-TTTT--EEEGGGSSSSS--STT-TTSS-----

Sequence (273 aa):
MTFLRQATSSIDSLSSTELRCTGLQDTTECTEIEKLLSGEVTIYHQIRENFILELINIQSKIQSVSSKVDKLKQGTIESINRSIKEYTCCLKSLNFAIDDIDCNDVTSVYPTELDSECGCDPLGSYGPTCTADGSCSCRPQFEGKLCDRCKTGFYNHPLCAECACDPLGSSTQTCNSEGECSCKGGVEGVKCDRCQDGLVNFPYCEEALATTEAEMDTPTPWVHPRDRCVSDRVHGDVFSCHHDGGQQVPCRFVCDGDRDCPNGRDESVCHQG